Protein AF-A0A1L8MZ19-F1 (afdb_monomer_lite)

Secondary structure (DSSP, 8-state):
-HHHHHHHHHHHHHHHHHHHHHHHHHHHHHTS---------------EEEE-SSEEEEEE-TTSSS-EEEEEEPPTTSS----EEE-S----TTS-EEETTEEESS-EEEEEP-TT---TT-EEEEEEE---EEE--SSS-EE-SEEEEEEEEE-SS-EEEEEEEEEE--SPP---EEEEEEE-SSS-SEEEEEEESEEEETTEEEESS-TT--B---EEEESS-SS--EE-TTS-EEE-S--SEEE-S-S-HHHHHHHHHT--PPPP--S------HHHHHHHTT-S----------------------

Radius of gyration: 35.92 Å; chains: 1; bounding box: 128×93×84 Å

Sequence (310 aa):
MDWLLKIKLITNYSIKKVFVFFYVLNYVLMSLSSQDVPTTTQSFNIDGIWENKSVFIEIVNSNEADINISLTFKPFYQYWYDGIYFTKYIPDQNSIVRIDNGLYLEYWEKGSANEDNESKNTEGFYWRPCGNLKEISLDKPKIQQELTGYYVLNTEDNASIYAIRYWISSVDYSNDQASFTTNNIEKPEEITLLVDKYLNINGTVYTCATGRRSVIRNVKLLSKFPGTPLYSQDNTIMVLNSPYLVLSKINDIQAEITKHNSIIYPPHSGEAKFEEPSVYKKIENNELPLNGGSYFKSGFETLEDSDVEN

Foldseek 3Di:
DPPVVVVVVVVVVVVVVVVVVVVVVVVVVVVVPPPPPPPPPVQPPPAAWWDDPFWIWGWDPSVDPDIWIWIWTDDPPDAATPDIATAPDDFDSQQWDDDDQFIARWKWFWDDKDPPDPPPFKDKIKGHIRGFFPDDDRYDTDGHQKDWIWMWIDGPVDIKIKIFMKGWDPDDDDQDKAWEWDQDPVHRDIDIIIDGQWDQGSNTIIGRDDDPHRYHDPIDIDPDDPADWDAHPVRRMIDGDGGPIGHDPDHDPVVVNVVSNPDDDDPDPPPPPPPPDVVVVCVVVVVDPPDDDDDDDDDDDDDDDDDDDD

pLDDT: mean 74.3, std 19.55, range [30.22, 96.81]

Structure (mmCIF, N/CA/C/O backbone):
data_AF-A0A1L8MZ19-F1
#
_entry.id   AF-A0A1L8MZ19-F1
#
loop_
_atom_site.group_PDB
_atom_site.id
_atom_site.type_symbol
_atom_site.label_atom_id
_atom_site.label_alt_id
_atom_site.label_comp_id
_atom_site.label_asym_id
_atom_site.label_entity_id
_atom_site.label_seq_id
_atom_site.pdbx_PDB_ins_code
_atom_site.Cartn_x
_atom_site.Cartn_y
_atom_site.Cartn_z
_atom_site.occupancy
_atom_site.B_iso_or_equiv
_atom_site.auth_seq_id
_atom_site.auth_comp_id
_atom_site.auth_asym_id
_atom_site.auth_atom_id
_atom_site.pdbx_PDB_model_num
ATOM 1 N N . MET A 1 1 ? 53.018 -34.974 -48.315 1.00 56.28 1 MET A N 1
ATOM 2 C CA . MET A 1 1 ? 51.769 -34.179 -48.352 1.00 56.28 1 MET A CA 1
ATOM 3 C C . MET A 1 1 ? 50.708 -34.682 -47.359 1.00 56.28 1 MET A C 1
ATOM 5 O O . MET A 1 1 ? 49.925 -33.870 -46.893 1.00 56.28 1 MET A O 1
ATOM 9 N N . ASP A 1 2 ? 50.736 -35.955 -46.934 1.00 57.47 2 ASP A N 1
ATOM 10 C CA . ASP A 1 2 ? 49.732 -36.540 -46.015 1.00 57.47 2 ASP A CA 1
ATOM 11 C C . ASP A 1 2 ? 49.858 -36.203 -44.516 1.00 57.47 2 ASP A C 1
ATOM 13 O O . ASP A 1 2 ? 48.880 -36.292 -43.773 1.00 57.47 2 ASP A O 1
ATOM 17 N N . TRP A 1 3 ? 51.036 -35.803 -44.028 1.00 48.09 3 TRP A N 1
ATOM 18 C CA . TRP A 1 3 ? 51.232 -35.571 -42.587 1.00 48.09 3 TRP A CA 1
ATOM 19 C C . TRP A 1 3 ? 50.553 -34.282 -42.084 1.00 48.09 3 TRP A C 1
ATOM 21 O O . TRP A 1 3 ? 49.981 -34.255 -40.995 1.00 48.09 3 TRP A O 1
ATOM 31 N N . LEU A 1 4 ? 50.513 -33.236 -42.917 1.00 51.03 4 LEU A N 1
ATOM 32 C CA . LEU A 1 4 ? 49.885 -31.949 -42.584 1.00 51.03 4 LEU A CA 1
ATOM 33 C C . LEU A 1 4 ? 48.347 -32.021 -42.551 1.00 51.03 4 LEU A C 1
ATOM 35 O O . LEU A 1 4 ? 47.708 -31.300 -41.785 1.00 51.03 4 LEU A O 1
ATOM 39 N N . LEU A 1 5 ? 47.747 -32.922 -43.336 1.00 54.59 5 LEU A N 1
ATOM 40 C CA . LEU A 1 5 ? 46.300 -33.158 -43.356 1.00 54.59 5 LEU A CA 1
ATOM 41 C C . LEU A 1 5 ? 45.826 -33.902 -42.098 1.00 54.59 5 LEU A C 1
ATOM 43 O O . LEU A 1 5 ? 44.797 -33.542 -41.527 1.00 54.59 5 LEU A O 1
ATOM 47 N N . LYS A 1 6 ? 46.618 -34.862 -41.597 1.00 52.00 6 LYS A N 1
ATOM 48 C CA . LYS A 1 6 ? 46.327 -35.559 -40.332 1.00 52.00 6 LYS A CA 1
ATOM 49 C C . LYS A 1 6 ? 46.389 -34.628 -39.117 1.00 52.00 6 LYS A C 1
ATOM 51 O O . LYS A 1 6 ? 45.521 -34.717 -38.253 1.00 52.00 6 LYS A O 1
ATOM 56 N N . ILE A 1 7 ? 47.335 -33.686 -39.077 1.00 54.03 7 ILE A N 1
ATOM 57 C CA . ILE A 1 7 ? 47.439 -32.712 -37.973 1.00 54.03 7 ILE A CA 1
ATOM 58 C C . ILE A 1 7 ? 46.243 -31.748 -37.960 1.00 54.03 7 ILE A C 1
ATOM 60 O O . ILE A 1 7 ? 45.688 -31.500 -36.892 1.00 54.03 7 ILE A O 1
ATOM 64 N N . LYS A 1 8 ? 45.784 -31.264 -39.126 1.00 50.31 8 LYS A N 1
ATOM 65 C CA . LYS A 1 8 ? 44.599 -30.384 -39.233 1.00 50.31 8 LYS A CA 1
ATOM 66 C C . LYS A 1 8 ? 43.280 -31.064 -38.841 1.00 50.31 8 LYS A C 1
ATOM 68 O O . LYS A 1 8 ? 42.378 -30.400 -38.333 1.00 50.31 8 LYS A O 1
ATOM 73 N N . LEU A 1 9 ? 43.147 -32.367 -39.088 1.00 51.03 9 LEU A N 1
ATOM 74 C CA . LEU A 1 9 ? 41.960 -33.140 -38.705 1.00 51.03 9 LEU A CA 1
ATOM 75 C C . LEU A 1 9 ? 41.920 -33.420 -37.196 1.00 51.03 9 LEU A C 1
ATOM 77 O O . LEU A 1 9 ? 40.858 -33.306 -36.586 1.00 51.03 9 LEU A O 1
ATOM 81 N N . ILE A 1 10 ? 43.070 -33.709 -36.579 1.00 53.78 10 ILE A N 1
ATOM 82 C CA . ILE A 1 10 ? 43.168 -33.966 -35.134 1.00 53.78 10 ILE A CA 1
ATOM 83 C C . ILE A 1 10 ? 42.948 -32.678 -34.323 1.00 53.78 10 ILE A C 1
ATOM 85 O O . ILE A 1 10 ? 42.234 -32.706 -33.320 1.00 53.78 10 ILE A O 1
ATOM 89 N N . THR A 1 11 ? 43.470 -31.530 -34.774 1.00 51.84 11 THR A N 1
ATOM 90 C CA . THR A 1 11 ? 43.261 -30.243 -34.085 1.00 51.84 11 THR A CA 1
ATOM 91 C C . THR A 1 11 ? 41.808 -29.775 -34.150 1.00 51.84 11 THR A C 1
ATOM 93 O O . THR A 1 11 ? 41.249 -29.408 -33.119 1.00 51.84 11 THR A O 1
ATOM 96 N N . ASN A 1 12 ? 41.140 -29.880 -35.303 1.00 53.59 12 ASN A N 1
ATOM 97 C CA . ASN A 1 12 ? 39.726 -29.498 -35.424 1.00 53.59 12 ASN A CA 1
ATOM 98 C C . ASN A 1 12 ? 38.771 -30.416 -34.644 1.00 53.59 12 ASN A C 1
ATOM 100 O O . ASN A 1 12 ? 37.766 -29.947 -34.105 1.00 53.59 12 ASN A O 1
ATOM 104 N N . TYR A 1 13 ? 39.069 -31.716 -34.563 1.00 52.38 13 TYR A N 1
ATOM 105 C CA . TYR A 1 13 ? 38.241 -32.657 -33.805 1.00 52.38 13 TYR A CA 1
ATOM 106 C C . TYR A 1 13 ? 38.364 -32.441 -32.289 1.00 52.38 13 TYR A C 1
ATOM 108 O O . TYR A 1 13 ? 37.374 -32.554 -31.565 1.00 52.38 13 TYR A O 1
ATOM 116 N N . SER A 1 14 ? 39.556 -32.060 -31.817 1.00 55.94 14 SER A N 1
ATOM 117 C CA . SER A 1 14 ? 39.798 -31.742 -30.407 1.00 55.94 14 SER A CA 1
ATOM 118 C C . SER A 1 14 ? 39.145 -30.414 -29.996 1.00 55.94 14 SER A C 1
ATOM 120 O O . SER A 1 14 ? 38.484 -30.346 -28.963 1.00 55.94 14 SER A O 1
ATOM 122 N N . ILE A 1 15 ? 39.207 -29.386 -30.854 1.00 58.94 15 ILE A N 1
ATOM 123 C CA . ILE A 1 15 ? 38.594 -28.070 -30.593 1.00 58.94 15 ILE A CA 1
ATOM 124 C C . ILE A 1 15 ? 37.067 -28.169 -30.472 1.00 58.94 15 ILE A C 1
ATOM 126 O O . ILE A 1 15 ? 36.492 -27.587 -29.556 1.00 58.94 15 ILE A O 1
ATOM 130 N N . LYS A 1 16 ? 36.396 -28.959 -31.325 1.00 55.69 16 LYS A N 1
ATOM 131 C CA . LYS A 1 16 ? 34.935 -29.148 -31.230 1.00 55.69 16 LYS A CA 1
ATOM 132 C C . LYS A 1 16 ? 34.509 -29.834 -29.931 1.00 55.69 16 LYS A C 1
ATOM 134 O O . LYS A 1 16 ? 33.493 -29.454 -29.358 1.00 55.69 16 LYS A O 1
ATOM 139 N N . LYS A 1 17 ? 35.280 -30.810 -29.438 1.00 63.19 17 LYS A N 1
ATOM 140 C CA . LYS A 1 17 ? 34.981 -31.483 -28.163 1.00 63.19 17 LYS A CA 1
ATOM 141 C C . LYS A 1 17 ? 35.212 -30.575 -26.959 1.00 63.19 17 LYS A C 1
ATOM 143 O O . LYS A 1 17 ? 34.403 -30.600 -26.040 1.00 63.19 17 LYS A O 1
ATOM 148 N N . VAL A 1 18 ? 36.252 -29.741 -26.994 1.00 67.56 18 VAL A N 1
ATOM 149 C CA . VAL A 1 18 ? 36.491 -28.722 -25.961 1.00 67.56 18 VAL A CA 1
ATOM 150 C C . VAL A 1 18 ? 35.359 -27.690 -25.953 1.00 67.56 18 VAL A C 1
ATOM 152 O O . VAL A 1 18 ? 34.852 -27.361 -24.888 1.00 67.56 18 VAL A O 1
ATOM 155 N N . PHE A 1 19 ? 34.884 -27.252 -27.122 1.00 64.50 19 PHE A N 1
ATOM 156 C CA . PHE A 1 19 ? 33.785 -26.286 -27.218 1.00 64.50 19 PHE A CA 1
ATOM 157 C C . PHE A 1 19 ? 32.456 -26.844 -26.686 1.00 64.50 19 PHE A C 1
ATOM 159 O O . PHE A 1 19 ? 31.766 -26.174 -25.925 1.00 64.50 19 PHE A O 1
ATOM 166 N N . VAL A 1 20 ? 32.120 -28.096 -27.023 1.00 68.56 20 VAL A N 1
ATOM 167 C CA . VAL A 1 20 ? 30.922 -28.771 -26.490 1.00 68.56 20 VAL A CA 1
ATOM 168 C C . VAL A 1 20 ? 31.046 -29.004 -24.983 1.00 68.56 20 VAL A C 1
ATOM 170 O O . VAL A 1 20 ? 30.074 -28.813 -24.260 1.00 68.56 20 VAL A O 1
ATOM 173 N N . PHE A 1 21 ? 32.239 -29.346 -24.487 1.00 68.56 21 PHE A N 1
ATOM 174 C CA . PHE A 1 21 ? 32.481 -29.508 -23.053 1.00 68.56 21 PHE A CA 1
ATOM 175 C C . PHE A 1 21 ? 32.300 -28.190 -22.286 1.00 68.56 21 PHE A C 1
ATOM 177 O O . PHE A 1 21 ? 31.632 -28.183 -21.258 1.00 68.56 21 PHE A O 1
ATOM 184 N N . PHE A 1 22 ? 32.795 -27.063 -22.812 1.00 64.50 22 PHE A N 1
ATOM 185 C CA . PHE A 1 22 ? 32.561 -25.738 -22.219 1.00 64.50 22 PHE A CA 1
ATOM 186 C C . PHE A 1 22 ? 31.085 -25.318 -22.253 1.00 64.50 22 PHE A C 1
ATOM 188 O O . PHE A 1 22 ? 30.616 -24.695 -21.303 1.00 64.50 22 PHE A O 1
ATOM 195 N N . TYR A 1 23 ? 30.345 -25.684 -23.304 1.00 64.19 23 TYR A N 1
ATOM 196 C CA . TYR A 1 23 ? 28.918 -25.368 -23.427 1.00 64.19 23 TYR A CA 1
ATOM 197 C C . TYR A 1 23 ? 28.057 -26.173 -22.440 1.00 64.19 23 TYR A C 1
ATOM 199 O O . TYR A 1 23 ? 27.166 -25.624 -21.798 1.00 64.19 23 TYR A O 1
ATOM 207 N N . VAL A 1 24 ? 28.364 -27.463 -22.256 1.00 67.50 24 VAL A N 1
ATOM 208 C CA . VAL A 1 24 ? 27.689 -28.324 -21.269 1.00 67.50 24 VAL A CA 1
ATOM 209 C C . VAL A 1 24 ? 28.073 -27.925 -19.841 1.00 67.50 24 VAL A C 1
ATOM 211 O O . VAL A 1 24 ? 27.208 -27.886 -18.972 1.00 67.50 24 VAL A O 1
ATOM 214 N N . LEU A 1 25 ? 29.336 -27.555 -19.599 1.00 62.50 25 LEU A N 1
ATOM 215 C CA . LEU A 1 25 ? 29.786 -27.062 -18.295 1.00 62.50 25 LEU A CA 1
ATOM 216 C C . LEU A 1 25 ? 29.100 -25.735 -17.922 1.00 62.50 25 LEU A C 1
ATOM 218 O O . LEU A 1 25 ? 28.711 -25.571 -16.772 1.00 62.50 25 LEU A O 1
ATOM 222 N N . ASN A 1 26 ? 28.873 -24.832 -18.886 1.00 54.75 26 ASN A N 1
ATOM 223 C CA . ASN A 1 26 ? 28.090 -23.608 -18.669 1.00 54.75 26 ASN A CA 1
ATOM 224 C C . ASN A 1 26 ? 26.619 -23.902 -18.337 1.00 54.75 26 ASN A C 1
ATOM 226 O O . ASN A 1 26 ? 26.072 -23.295 -17.423 1.00 54.75 26 ASN A O 1
ATOM 230 N N . TYR A 1 27 ? 25.991 -24.865 -19.018 1.00 57.81 27 TYR A N 1
ATOM 231 C CA . TYR A 1 27 ? 24.596 -25.245 -18.750 1.00 57.81 27 TYR A CA 1
ATOM 232 C C . TYR A 1 27 ? 24.404 -25.888 -17.368 1.00 57.81 27 TYR A C 1
ATOM 234 O O . TYR A 1 27 ? 23.419 -25.618 -16.678 1.00 57.81 27 TYR A O 1
ATOM 242 N N . VAL A 1 28 ? 25.357 -26.718 -16.939 1.00 57.12 28 VAL A N 1
ATOM 243 C CA . VAL A 1 28 ? 25.324 -27.346 -15.610 1.00 57.12 28 VAL A CA 1
ATOM 244 C C . VAL A 1 28 ? 25.642 -26.324 -14.512 1.00 57.12 28 VAL A C 1
ATOM 246 O O . VAL A 1 28 ? 25.004 -26.356 -13.465 1.00 57.12 28 VAL A O 1
ATOM 249 N N . LEU A 1 29 ? 26.551 -25.371 -14.756 1.00 50.44 29 LEU A N 1
ATOM 250 C CA . LEU A 1 29 ? 26.854 -24.299 -13.799 1.00 50.44 29 LEU A CA 1
ATOM 251 C C . LEU A 1 29 ? 25.726 -23.261 -13.683 1.00 50.44 29 LEU A C 1
ATOM 253 O O . LEU A 1 29 ? 25.451 -22.828 -12.569 1.00 50.44 29 LEU A O 1
ATOM 257 N N . MET A 1 30 ? 25.002 -22.940 -14.766 1.00 45.84 30 MET A N 1
ATOM 258 C CA . MET A 1 30 ? 23.801 -22.086 -14.694 1.00 45.84 30 MET A CA 1
ATOM 259 C C . MET A 1 30 ? 22.663 -22.713 -13.878 1.00 45.84 30 MET A C 1
ATOM 261 O O . MET A 1 30 ? 21.839 -21.995 -13.319 1.00 45.84 30 MET A O 1
ATOM 265 N N . SER A 1 31 ? 22.630 -24.043 -13.766 1.00 44.53 31 SER A N 1
ATOM 266 C CA . SER A 1 31 ? 21.630 -24.750 -12.956 1.00 44.53 31 SER A CA 1
ATOM 267 C C . SER A 1 31 ? 21.967 -24.743 -11.456 1.00 44.53 31 SER A C 1
ATOM 269 O O . SER A 1 31 ? 21.097 -25.030 -10.639 1.00 44.53 31 SER A O 1
ATOM 271 N N . LEU A 1 32 ? 23.212 -24.417 -11.077 1.00 42.22 32 LEU A N 1
ATOM 272 C CA . LEU A 1 32 ? 23.661 -24.336 -9.678 1.00 42.22 32 LEU A CA 1
ATOM 273 C C . LEU A 1 32 ? 23.624 -22.914 -9.093 1.00 42.22 32 LEU A C 1
ATOM 275 O O . LEU A 1 32 ? 23.882 -22.745 -7.904 1.00 42.22 32 LEU A O 1
ATOM 279 N N . SER A 1 33 ? 23.274 -21.905 -9.892 1.00 40.75 33 SER A N 1
ATOM 280 C CA . SER A 1 33 ? 23.089 -20.519 -9.446 1.00 40.75 33 SER A CA 1
ATOM 281 C C . SER A 1 33 ? 21.621 -20.092 -9.372 1.00 40.75 33 SER A C 1
ATOM 283 O O . SER A 1 33 ? 21.336 -18.900 -9.373 1.00 40.75 33 SER A O 1
ATOM 285 N N . SER A 1 34 ? 20.684 -21.037 -9.237 1.00 40.56 34 SER A N 1
ATOM 286 C CA . SER A 1 34 ? 19.395 -20.726 -8.607 1.00 40.56 34 SER A CA 1
ATOM 287 C C . SER A 1 34 ? 19.605 -20.718 -7.095 1.00 40.56 34 SER A C 1
ATOM 289 O O . SER A 1 34 ? 19.163 -21.613 -6.380 1.00 40.56 34 SER A O 1
ATOM 291 N N . GLN A 1 35 ? 20.362 -19.734 -6.604 1.00 36.84 35 GLN A N 1
ATOM 292 C CA . GLN A 1 35 ? 20.130 -19.293 -5.241 1.00 36.84 35 GLN A CA 1
ATOM 293 C C . GLN A 1 35 ? 18.749 -18.662 -5.280 1.00 36.84 35 GLN A C 1
ATOM 295 O O . GLN A 1 35 ? 18.573 -17.594 -5.866 1.00 36.84 35 GLN A O 1
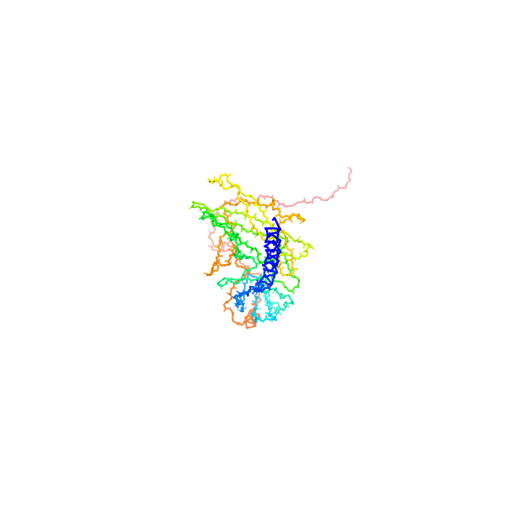ATOM 300 N N . ASP A 1 36 ? 17.772 -19.357 -4.700 1.00 37.78 36 ASP A N 1
ATOM 301 C CA . ASP A 1 36 ? 16.622 -18.687 -4.120 1.00 37.78 36 ASP A CA 1
ATOM 302 C C . ASP A 1 36 ? 17.209 -17.534 -3.314 1.00 37.78 36 ASP A C 1
ATOM 304 O O . ASP A 1 36 ? 17.877 -17.762 -2.302 1.00 37.78 36 ASP A O 1
ATOM 308 N N . VAL A 1 37 ? 17.084 -16.309 -3.832 1.00 34.38 37 VAL A N 1
ATOM 309 C CA . VAL A 1 37 ? 17.388 -15.118 -3.053 1.00 34.38 37 VAL A CA 1
ATOM 310 C C . VAL A 1 37 ? 16.512 -15.289 -1.827 1.00 34.38 37 VAL A C 1
ATOM 312 O O . VAL A 1 37 ? 15.286 -15.303 -1.989 1.00 34.38 37 VAL A O 1
ATOM 315 N N . PRO A 1 38 ? 17.080 -15.504 -0.625 1.00 32.06 38 PRO A N 1
ATOM 316 C CA . PRO A 1 38 ? 16.250 -15.522 0.549 1.00 32.06 38 PRO A CA 1
ATOM 317 C C . PRO A 1 38 ? 15.651 -14.129 0.569 1.00 32.06 38 PRO A C 1
ATOM 319 O O . PRO A 1 38 ? 16.372 -13.138 0.720 1.00 32.06 38 PRO A O 1
ATOM 322 N N . THR A 1 39 ? 14.343 -14.053 0.324 1.00 34.59 39 THR A N 1
ATOM 323 C CA . THR A 1 39 ? 13.541 -12.891 0.654 1.00 34.59 39 THR A CA 1
ATOM 324 C C . THR A 1 39 ? 13.774 -12.755 2.143 1.00 34.59 39 THR A C 1
ATOM 326 O O . THR A 1 39 ? 13.170 -13.449 2.957 1.00 34.59 39 THR A O 1
ATOM 329 N N . THR A 1 40 ? 14.790 -11.978 2.507 1.00 31.70 40 THR A N 1
ATOM 330 C CA . THR A 1 40 ? 15.072 -11.648 3.890 1.00 31.70 40 THR A CA 1
ATOM 331 C C . THR A 1 40 ? 14.043 -10.584 4.191 1.00 31.70 40 THR A C 1
ATOM 333 O O . THR A 1 40 ? 14.345 -9.401 4.286 1.00 31.70 40 THR A O 1
ATOM 336 N N . THR A 1 41 ? 12.785 -11.022 4.221 1.00 37.81 41 THR A N 1
ATOM 337 C CA . THR A 1 41 ? 11.674 -10.305 4.789 1.00 37.81 41 THR A CA 1
ATOM 338 C C . THR A 1 41 ? 12.108 -10.134 6.230 1.00 37.81 41 THR A C 1
ATOM 340 O O . THR A 1 41 ? 12.024 -11.070 7.025 1.00 37.81 41 THR A O 1
ATOM 343 N N . GLN A 1 42 ? 12.701 -8.983 6.558 1.00 40.25 42 GLN A N 1
ATOM 344 C CA . GLN A 1 42 ? 12.732 -8.543 7.941 1.00 40.25 42 GLN A CA 1
ATOM 345 C C . GLN A 1 42 ? 11.290 -8.693 8.406 1.00 40.25 42 GLN A C 1
ATOM 347 O O . GLN A 1 42 ? 10.399 -8.035 7.874 1.00 40.25 42 GLN A O 1
ATOM 352 N N . SER A 1 43 ? 11.042 -9.671 9.275 1.00 45.81 43 SER A N 1
ATOM 353 C CA . SER A 1 43 ? 9.712 -9.956 9.784 1.00 45.81 43 SER A CA 1
ATOM 354 C C . SER A 1 43 ? 9.334 -8.755 10.640 1.00 45.81 43 SER A C 1
ATOM 356 O O . SER A 1 43 ? 9.703 -8.663 11.815 1.00 45.81 43 SER A O 1
ATOM 358 N N . PHE A 1 44 ? 8.726 -7.755 10.009 1.00 61.19 44 PHE A N 1
ATOM 359 C CA . PHE A 1 44 ? 8.263 -6.565 10.687 1.00 61.19 44 PHE A CA 1
ATOM 360 C C . PHE A 1 44 ? 7.096 -7.010 11.549 1.00 61.19 44 PHE A C 1
ATOM 362 O O . PHE A 1 44 ? 5.984 -7.178 11.064 1.00 61.19 44 PHE A O 1
ATOM 369 N N . ASN A 1 45 ? 7.375 -7.240 12.829 1.00 80.06 45 ASN A N 1
ATOM 370 C CA . ASN A 1 45 ? 6.334 -7.516 13.797 1.00 80.06 45 ASN A CA 1
ATOM 371 C C . ASN A 1 45 ? 5.375 -6.304 13.818 1.00 80.06 45 ASN A C 1
ATOM 373 O O . ASN A 1 45 ? 5.750 -5.183 14.200 1.00 80.06 45 ASN A O 1
ATOM 377 N N . ILE A 1 46 ? 4.144 -6.539 13.365 1.00 87.50 46 ILE A N 1
ATOM 378 C CA . ILE A 1 46 ? 3.053 -5.559 13.348 1.00 87.50 46 ILE A CA 1
ATOM 379 C C . ILE A 1 46 ? 2.027 -5.831 14.453 1.00 87.50 46 ILE A C 1
ATOM 381 O O . ILE A 1 46 ? 0.938 -5.261 14.429 1.00 87.50 46 ILE A O 1
ATOM 385 N N . ASP A 1 47 ? 2.373 -6.670 15.428 1.00 89.69 47 ASP A N 1
ATOM 386 C CA . ASP A 1 47 ? 1.532 -6.963 16.578 1.00 89.69 47 ASP A CA 1
ATOM 387 C C . ASP A 1 47 ? 1.278 -5.694 17.394 1.00 89.69 47 ASP A C 1
ATOM 389 O O . ASP A 1 47 ? 2.159 -4.846 17.592 1.00 89.69 47 ASP A O 1
ATOM 393 N N . GLY A 1 48 ? 0.051 -5.580 17.886 1.00 91.38 48 GLY A N 1
ATOM 394 C CA . GLY A 1 48 ? -0.392 -4.475 18.718 1.00 91.38 48 GLY A CA 1
ATOM 395 C C . GLY A 1 48 ? -1.787 -3.988 18.358 1.00 91.38 48 GLY A C 1
ATOM 396 O O . GLY A 1 48 ? -2.438 -4.481 17.436 1.00 91.38 48 GLY A O 1
ATOM 397 N N . ILE A 1 49 ? -2.238 -2.987 19.112 1.00 93.12 49 ILE A N 1
ATOM 398 C CA . ILE A 1 49 ? -3.509 -2.311 18.874 1.00 93.12 49 ILE A CA 1
ATOM 399 C C . ILE A 1 49 ? -3.236 -1.068 18.040 1.00 93.12 49 ILE A C 1
ATOM 401 O O . ILE A 1 49 ? -2.505 -0.165 18.440 1.00 93.12 49 ILE A O 1
ATOM 405 N N . TRP A 1 50 ? -3.859 -1.018 16.879 1.00 94.06 50 TRP A N 1
ATOM 406 C CA . TRP A 1 50 ? -3.760 0.044 15.899 1.00 94.06 50 TRP A CA 1
ATOM 407 C C . TRP A 1 50 ? -5.089 0.775 15.806 1.00 94.06 50 TRP A C 1
ATOM 409 O O . TRP A 1 50 ? -6.150 0.192 16.010 1.00 94.06 50 TRP A O 1
ATOM 419 N N . GLU A 1 51 ? -5.065 2.064 15.498 1.00 93.56 51 GLU A N 1
ATOM 420 C CA . GLU A 1 51 ? -6.288 2.847 15.441 1.00 93.56 51 GLU A CA 1
ATOM 421 C C . GLU A 1 51 ? -6.284 3.911 14.354 1.00 93.56 51 GLU A C 1
ATOM 423 O O . GLU A 1 51 ? -5.259 4.482 13.982 1.00 93.56 51 GLU A O 1
ATOM 428 N N . ASN A 1 52 ? -7.483 4.227 13.881 1.00 92.75 52 ASN A N 1
ATOM 429 C CA . ASN A 1 52 ? -7.759 5.464 13.166 1.00 92.75 52 ASN A CA 1
ATOM 430 C C . ASN A 1 52 ? -9.026 6.113 13.743 1.00 92.75 52 ASN A C 1
ATOM 432 O O . ASN A 1 52 ? -9.456 5.794 14.851 1.00 92.75 52 ASN A O 1
ATOM 436 N N . LYS A 1 53 ? -9.635 7.057 13.021 1.00 88.88 53 LYS A N 1
ATOM 437 C CA . LYS A 1 53 ? -10.838 7.761 13.496 1.00 88.88 53 LYS A CA 1
ATOM 438 C C . LYS A 1 53 ? -12.060 6.852 13.666 1.00 88.88 53 LYS A C 1
ATOM 440 O O . LYS A 1 53 ? -12.945 7.196 14.440 1.00 88.88 53 LYS A O 1
ATOM 445 N N . SER A 1 54 ? -12.098 5.716 12.976 1.00 88.38 54 SER A N 1
ATOM 446 C CA . SER A 1 54 ? -13.299 4.892 12.822 1.00 88.38 54 SER A CA 1
ATOM 447 C C . SER A 1 54 ? -13.170 3.488 13.399 1.00 88.38 54 SER A C 1
ATOM 449 O O . SER A 1 54 ? -14.190 2.850 13.628 1.00 88.38 54 SER A O 1
ATOM 451 N N . VAL A 1 55 ? -11.960 2.970 13.612 1.00 90.31 55 VAL A N 1
ATOM 452 C CA . VAL A 1 55 ? -11.764 1.572 14.020 1.00 90.31 55 VAL A CA 1
ATOM 453 C C . VAL A 1 55 ? -10.525 1.409 14.902 1.00 90.31 55 VAL A C 1
ATOM 455 O O . VAL A 1 55 ? -9.549 2.151 14.758 1.00 90.31 55 VAL A O 1
ATOM 458 N N . PHE A 1 56 ? -10.593 0.446 15.818 1.00 92.06 56 PHE A N 1
ATOM 459 C CA . PHE A 1 56 ? -9.448 -0.195 16.457 1.00 92.06 56 PHE A CA 1
ATOM 460 C C . PHE A 1 56 ? -9.202 -1.543 15.791 1.00 92.06 56 PHE A C 1
ATOM 462 O O . PHE A 1 56 ? -10.149 -2.294 15.563 1.00 92.06 56 PHE A O 1
ATOM 469 N N . ILE A 1 57 ? -7.947 -1.844 15.493 1.00 91.38 57 ILE A N 1
ATOM 470 C CA . ILE A 1 57 ? -7.525 -3.099 14.888 1.00 91.38 57 ILE A CA 1
ATOM 471 C C . ILE A 1 57 ? -6.433 -3.688 15.762 1.00 91.38 57 ILE A C 1
ATOM 473 O O . ILE A 1 57 ? -5.358 -3.113 15.887 1.00 91.38 57 ILE A O 1
ATOM 477 N N . GLU A 1 58 ? -6.716 -4.822 16.379 1.00 92.12 58 GLU A N 1
ATOM 478 C CA . GLU A 1 58 ? -5.730 -5.596 17.115 1.00 92.12 58 GLU A CA 1
ATOM 479 C C . GLU A 1 58 ? -5.161 -6.667 16.187 1.00 92.12 58 GLU A C 1
ATOM 481 O O . GLU A 1 58 ? -5.912 -7.437 15.585 1.00 92.12 58 GLU A O 1
ATOM 486 N N . ILE A 1 59 ? -3.836 -6.676 16.050 1.00 90.38 59 ILE A N 1
ATOM 487 C CA . ILE A 1 59 ? -3.099 -7.667 15.269 1.00 90.38 59 ILE A CA 1
ATOM 488 C C . ILE A 1 59 ? -2.256 -8.486 16.239 1.00 90.38 59 ILE A C 1
ATOM 490 O O . ILE A 1 59 ? -1.532 -7.922 17.063 1.00 90.38 59 ILE A O 1
ATOM 494 N N . VAL A 1 60 ? -2.361 -9.807 16.140 1.00 88.38 60 VAL A N 1
ATOM 495 C CA . VAL A 1 60 ? -1.624 -10.764 16.970 1.00 88.38 60 VAL A CA 1
ATOM 496 C C . VAL A 1 60 ? -1.060 -11.862 16.074 1.00 88.38 60 VAL A C 1
ATOM 498 O O . VAL A 1 60 ? -1.731 -12.307 15.140 1.00 88.38 60 VAL A O 1
ATOM 501 N N . ASN A 1 61 ? 0.153 -12.319 16.387 1.00 84.75 61 ASN A N 1
ATOM 502 C CA . ASN A 1 61 ? 0.868 -13.372 15.666 1.00 84.75 61 ASN A CA 1
ATOM 503 C C . ASN A 1 61 ? 1.173 -13.016 14.201 1.00 84.75 61 ASN A C 1
ATOM 505 O O . ASN A 1 61 ? 1.094 -13.857 13.311 1.00 84.75 61 ASN A O 1
ATOM 509 N N . SER A 1 62 ? 1.570 -11.771 13.937 1.00 79.44 62 SER A N 1
ATOM 510 C CA . SER A 1 62 ? 1.904 -11.287 12.588 1.00 79.44 62 SER A CA 1
ATOM 511 C C . SER A 1 62 ? 3.037 -12.042 11.886 1.00 79.44 62 SER A C 1
ATOM 513 O O . SER A 1 62 ? 3.108 -12.040 10.659 1.00 79.44 62 SER A O 1
ATOM 515 N N . ASN A 1 63 ? 3.910 -12.705 12.646 1.00 76.19 63 ASN A N 1
ATOM 516 C CA . ASN A 1 63 ? 5.003 -13.518 12.108 1.00 76.19 63 ASN A CA 1
ATOM 517 C C . ASN A 1 63 ? 4.596 -14.975 11.823 1.00 76.19 63 ASN A C 1
ATOM 519 O O . ASN A 1 63 ? 5.401 -15.739 11.290 1.00 76.19 63 ASN A O 1
ATOM 523 N N . GLU A 1 64 ? 3.388 -15.384 12.208 1.00 73.56 64 GLU A N 1
ATOM 524 C CA . GLU A 1 64 ? 2.875 -16.734 11.988 1.00 73.56 64 GLU A CA 1
ATOM 525 C C . GLU A 1 64 ? 2.057 -16.795 10.689 1.00 73.56 64 GLU A C 1
ATOM 527 O O . GLU A 1 64 ? 1.687 -15.773 10.112 1.00 73.56 64 GLU A O 1
ATOM 532 N N . ALA A 1 65 ? 1.785 -18.009 10.201 1.00 67.62 65 ALA A N 1
ATOM 533 C CA . ALA A 1 65 ? 0.927 -18.199 9.028 1.00 67.62 65 ALA A CA 1
ATOM 534 C C . ALA A 1 65 ? -0.522 -17.749 9.299 1.00 67.62 65 ALA A C 1
ATOM 536 O O . ALA A 1 65 ? -1.192 -17.235 8.404 1.00 67.62 65 ALA A O 1
ATOM 537 N N . ASP A 1 66 ? -0.973 -17.906 10.545 1.00 69.19 66 ASP A N 1
ATOM 538 C CA . ASP A 1 66 ? -2.324 -17.585 10.991 1.00 69.19 66 ASP A CA 1
ATOM 539 C C . ASP A 1 66 ? -2.321 -16.257 11.763 1.00 69.19 66 ASP A C 1
ATOM 541 O O . ASP A 1 66 ? -2.369 -16.222 12.995 1.00 69.19 66 ASP A O 1
ATOM 545 N N . ILE A 1 67 ? -2.242 -15.143 11.032 1.00 77.75 67 ILE A N 1
ATOM 546 C CA . ILE A 1 67 ? -2.350 -13.806 11.628 1.00 77.75 67 ILE A CA 1
ATOM 547 C C . ILE A 1 67 ? -3.778 -13.608 12.144 1.00 77.75 67 ILE A C 1
ATOM 549 O O . ILE A 1 67 ? -4.748 -13.724 11.392 1.00 77.75 67 ILE A O 1
ATOM 553 N N . ASN A 1 68 ? -3.915 -13.236 13.415 1.00 84.12 68 ASN A N 1
ATOM 554 C CA . ASN A 1 68 ? -5.204 -12.897 14.004 1.00 84.12 68 ASN A CA 1
ATOM 555 C C . ASN A 1 68 ? -5.427 -11.389 13.927 1.00 84.12 68 ASN A C 1
ATOM 557 O O . ASN A 1 68 ? -4.660 -10.612 14.496 1.00 84.12 68 ASN A O 1
ATOM 561 N N . ILE A 1 69 ? -6.488 -10.982 13.228 1.00 87.06 69 ILE A N 1
ATOM 562 C CA . ILE A 1 69 ? -6.873 -9.578 13.078 1.00 87.06 69 ILE A CA 1
ATOM 563 C C . ILE A 1 69 ? -8.290 -9.391 13.631 1.00 87.06 69 ILE A C 1
ATOM 565 O O . ILE A 1 69 ? -9.272 -9.892 13.071 1.00 87.06 69 ILE A O 1
ATOM 569 N N . SER A 1 70 ? -8.385 -8.628 14.717 1.00 88.88 70 SER A N 1
ATOM 570 C CA . SER A 1 70 ? -9.635 -8.278 15.394 1.00 88.88 70 SER A CA 1
ATOM 571 C C . SER A 1 70 ? -9.961 -6.806 15.156 1.00 88.88 70 SER A C 1
ATOM 573 O O . SER A 1 70 ? -9.100 -5.944 15.301 1.00 88.88 70 SER A O 1
ATOM 575 N N . LEU A 1 71 ? -11.203 -6.497 14.800 1.00 89.38 71 LEU A N 1
ATOM 576 C CA . LEU A 1 71 ? -11.682 -5.153 14.500 1.00 89.38 71 LEU A CA 1
ATOM 577 C C . LEU A 1 71 ? -12.764 -4.743 15.501 1.00 89.38 71 LEU A C 1
ATOM 579 O O . LEU A 1 71 ? -13.714 -5.487 15.732 1.00 89.38 71 LEU A O 1
ATOM 583 N N . THR A 1 72 ? -12.673 -3.516 16.002 1.00 89.25 72 THR A N 1
ATOM 584 C CA . THR A 1 72 ? -13.704 -2.880 16.832 1.00 89.25 72 THR A CA 1
ATOM 585 C C . THR A 1 72 ? -14.027 -1.508 16.259 1.00 89.25 72 THR A C 1
ATOM 587 O O . THR A 1 72 ? -13.177 -0.615 16.237 1.00 89.25 72 THR A O 1
ATOM 590 N N . PHE A 1 73 ? -15.258 -1.308 15.792 1.00 87.75 73 PHE A N 1
ATOM 591 C CA . PHE A 1 73 ? -15.673 -0.031 15.207 1.00 87.75 73 PHE A CA 1
ATOM 592 C C . PHE A 1 73 ? -15.931 1.026 16.272 1.00 87.75 73 PHE A C 1
ATOM 594 O O . PHE A 1 73 ? -16.649 0.783 17.239 1.00 87.75 73 PHE A O 1
ATOM 601 N N . LYS A 1 74 ? -15.394 2.227 16.054 1.00 85.50 74 LYS A N 1
ATOM 602 C CA . LYS A 1 74 ? -15.657 3.401 16.883 1.00 85.50 74 LYS A CA 1
ATOM 603 C C . LYS A 1 74 ? -17.038 3.971 16.549 1.00 85.50 74 LYS A C 1
ATOM 605 O O . LYS A 1 74 ? -17.370 4.094 15.368 1.00 85.50 74 LYS A O 1
ATOM 610 N N . PRO A 1 75 ? -17.855 4.339 17.550 1.00 73.56 75 PRO A N 1
ATOM 611 C CA . PRO A 1 75 ? -19.207 4.816 17.306 1.00 73.56 75 PRO A CA 1
ATOM 612 C C . PRO A 1 75 ? -19.187 6.143 16.544 1.00 73.56 75 PRO A C 1
ATOM 614 O O . PRO A 1 75 ? -18.638 7.135 17.020 1.00 73.56 75 PRO A O 1
ATOM 617 N N . PHE A 1 76 ? -19.838 6.178 15.379 1.00 54.88 76 PHE A N 1
ATOM 618 C CA . PHE A 1 76 ? -19.963 7.392 14.563 1.00 54.88 76 PHE A CA 1
ATOM 619 C C . PHE A 1 76 ? -20.908 8.435 15.199 1.00 54.88 76 PHE A C 1
ATOM 621 O O . PHE A 1 76 ? -20.695 9.632 15.038 1.00 54.88 76 PHE A O 1
ATOM 628 N N . TYR A 1 77 ? -21.909 7.988 15.972 1.00 50.78 77 TYR A N 1
ATOM 629 C CA . TYR A 1 77 ? -22.912 8.836 16.642 1.00 50.78 77 TYR A CA 1
ATOM 630 C C . TYR A 1 77 ? -22.940 8.681 18.176 1.00 50.78 77 TYR A C 1
ATOM 632 O O . TYR A 1 77 ? -23.96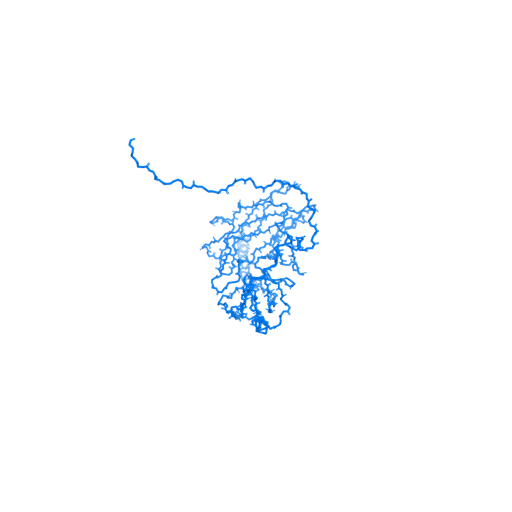4 8.954 18.783 1.00 50.78 77 TYR A O 1
ATOM 640 N N . GLN A 1 78 ? -21.817 8.269 18.789 1.00 58.22 78 GLN A N 1
ATOM 641 C CA . GLN A 1 78 ? -21.596 8.209 20.249 1.00 58.22 78 GLN A CA 1
ATOM 642 C C . GLN A 1 78 ? -22.708 7.535 21.068 1.00 58.22 78 GLN A C 1
ATOM 644 O O . GLN A 1 78 ? -23.511 8.267 21.608 1.00 58.22 78 GLN A O 1
ATOM 649 N N . TYR A 1 79 ? -22.700 6.212 21.290 1.00 60.19 79 TYR A N 1
ATOM 650 C CA . TYR A 1 79 ? -23.362 5.647 22.494 1.00 60.19 79 TYR A CA 1
ATOM 651 C C . TYR A 1 79 ? -22.769 4.304 22.949 1.00 60.19 79 TYR A C 1
ATOM 653 O O . TYR A 1 79 ? -22.801 4.006 24.138 1.00 60.19 79 TYR A O 1
ATOM 661 N N . TRP A 1 80 ? -22.249 3.484 22.029 1.00 63.16 80 TRP A N 1
ATOM 662 C CA . TRP A 1 80 ? -21.808 2.120 22.337 1.00 63.16 80 TRP A CA 1
ATOM 663 C C . TRP A 1 80 ? -20.825 1.597 21.279 1.00 63.16 80 TRP A C 1
ATOM 665 O O . TRP A 1 80 ? -21.007 1.865 20.090 1.00 63.16 80 TRP A O 1
ATOM 675 N N . TYR A 1 81 ? -19.803 0.841 21.688 1.00 76.00 81 TYR A N 1
ATOM 676 C CA . TYR A 1 81 ? -18.972 0.048 20.774 1.00 76.00 81 TYR A CA 1
ATOM 677 C C . TYR A 1 81 ? -19.684 -1.245 20.387 1.00 76.00 81 TYR A C 1
ATOM 679 O O . TYR A 1 81 ? -20.030 -2.039 21.256 1.00 76.00 81 TYR A O 1
ATOM 687 N N . ASP A 1 82 ? -19.837 -1.478 19.088 1.00 69.81 82 ASP A N 1
ATOM 688 C CA . ASP A 1 82 ? -20.638 -2.572 18.526 1.00 69.81 82 ASP A CA 1
ATOM 689 C C . ASP A 1 82 ? -20.154 -3.980 18.946 1.00 69.81 82 ASP A C 1
ATOM 691 O O . ASP A 1 82 ? -20.954 -4.861 19.248 1.00 69.81 82 ASP A O 1
ATOM 695 N N . GLY A 1 83 ? -18.837 -4.170 19.075 1.00 77.62 83 GLY A N 1
ATOM 696 C CA . GLY A 1 83 ? -18.224 -5.422 19.523 1.00 77.62 83 GLY A CA 1
ATOM 697 C C . GLY A 1 83 ? -16.879 -5.687 18.849 1.00 77.62 83 GLY A C 1
ATOM 698 O O . GLY A 1 83 ? -16.404 -4.862 18.067 1.00 77.62 83 GLY A O 1
ATOM 699 N N . ILE A 1 84 ? -16.276 -6.837 19.170 1.00 84.06 84 ILE A N 1
ATOM 700 C CA . ILE A 1 84 ? -15.046 -7.330 18.535 1.00 84.06 84 ILE A CA 1
ATOM 701 C C . ILE A 1 84 ? -15.426 -8.279 17.397 1.00 84.06 84 ILE A C 1
ATOM 703 O O . ILE A 1 84 ? -16.148 -9.256 17.601 1.00 84.06 84 ILE A O 1
ATOM 707 N N . TYR A 1 85 ? -14.901 -8.003 16.210 1.00 85.38 85 TYR A N 1
ATOM 708 C CA . TYR A 1 85 ? -15.134 -8.766 14.994 1.00 85.38 85 TYR A CA 1
ATOM 709 C C . TYR A 1 85 ? -13.833 -9.359 14.467 1.00 85.38 85 TYR A C 1
ATOM 711 O O . TYR A 1 85 ? -12.828 -8.666 14.382 1.00 85.38 85 TYR A O 1
ATOM 719 N N . PHE A 1 86 ? -13.856 -10.615 14.038 1.00 81.44 86 PHE A N 1
ATOM 720 C CA . PHE A 1 86 ? -12.692 -11.256 13.428 1.00 81.44 86 PHE A CA 1
ATOM 721 C C . PHE A 1 86 ? -12.822 -11.207 11.912 1.00 81.44 86 PHE A C 1
ATOM 723 O O . PHE A 1 86 ? -13.833 -11.658 11.364 1.00 81.44 86 PHE A O 1
ATOM 730 N N . THR A 1 87 ? -11.812 -10.671 11.228 1.00 73.12 87 THR A N 1
ATOM 731 C CA . THR A 1 87 ? -11.770 -10.790 9.769 1.00 73.12 87 THR A CA 1
ATOM 732 C C . THR A 1 87 ? -11.255 -12.169 9.381 1.00 73.12 87 THR A C 1
ATOM 734 O O . THR A 1 87 ? -10.328 -12.704 9.983 1.00 73.12 87 THR A O 1
ATOM 737 N N . LYS A 1 88 ? -11.880 -12.765 8.364 1.00 65.00 88 LYS A N 1
ATOM 738 C CA . LYS A 1 88 ? -11.391 -14.007 7.744 1.00 65.00 88 LYS A CA 1
ATOM 739 C C . LYS A 1 88 ? -10.337 -13.739 6.676 1.00 65.00 88 LYS A C 1
ATOM 741 O O . LYS A 1 88 ? -9.785 -14.682 6.117 1.00 65.00 88 LYS A O 1
ATOM 746 N N . TYR A 1 89 ? -10.118 -12.470 6.342 1.00 65.88 89 TYR A N 1
ATOM 747 C CA . TYR A 1 89 ? -9.155 -12.072 5.339 1.00 65.88 89 TYR A CA 1
ATOM 748 C C . TYR A 1 89 ? -7.822 -11.746 6.004 1.00 65.88 89 TYR A C 1
ATOM 750 O O . TYR A 1 89 ? -7.674 -10.705 6.644 1.00 65.88 89 TYR A O 1
ATOM 758 N N . ILE A 1 90 ? -6.857 -12.640 5.815 1.00 64.12 90 ILE A N 1
ATOM 759 C CA . ILE A 1 90 ? -5.465 -12.407 6.177 1.00 64.12 90 ILE A CA 1
ATOM 760 C C . ILE A 1 90 ? -4.780 -11.855 4.922 1.00 64.12 90 ILE A C 1
ATOM 762 O O . ILE A 1 90 ? -4.737 -12.558 3.911 1.00 64.12 90 ILE A O 1
ATOM 766 N N . PRO A 1 91 ? -4.321 -10.594 4.924 1.00 63.22 91 PRO A N 1
ATOM 767 C CA . PRO A 1 91 ? -3.534 -10.073 3.816 1.00 63.22 91 PRO A CA 1
ATOM 768 C C . PRO A 1 91 ? -2.220 -10.856 3.715 1.00 63.22 91 PRO A C 1
ATOM 770 O O . PRO A 1 91 ? -1.629 -11.175 4.748 1.00 63.22 91 PRO A O 1
ATOM 773 N N . ASP A 1 92 ? -1.735 -11.136 2.501 1.00 65.75 92 ASP A N 1
ATOM 774 C CA . ASP A 1 92 ? -0.400 -11.720 2.342 1.00 65.75 92 ASP A CA 1
ATOM 775 C C . ASP A 1 92 ? 0.619 -10.799 3.031 1.00 65.75 92 ASP A C 1
ATOM 777 O O . ASP A 1 92 ? 0.468 -9.569 2.990 1.00 65.75 92 ASP A O 1
ATOM 781 N N . GLN A 1 93 ? 1.666 -11.387 3.627 1.00 58.31 93 GLN A N 1
ATOM 782 C CA . GLN A 1 93 ? 2.678 -10.701 4.454 1.00 58.31 93 GLN A CA 1
ATOM 783 C C . GLN A 1 93 ? 3.263 -9.425 3.809 1.00 58.31 93 GLN A C 1
ATOM 785 O O . GLN A 1 93 ? 3.722 -8.533 4.515 1.00 58.31 93 GLN A O 1
ATOM 790 N N . ASN A 1 94 ? 3.183 -9.295 2.482 1.00 65.00 94 ASN A N 1
ATOM 791 C CA . ASN A 1 94 ? 3.729 -8.186 1.699 1.00 65.00 94 ASN A CA 1
ATOM 792 C C . ASN A 1 94 ? 2.708 -7.087 1.343 1.00 65.00 94 ASN A C 1
ATOM 794 O O . ASN A 1 94 ? 2.907 -6.361 0.374 1.00 65.00 94 ASN A O 1
ATOM 798 N N . SER A 1 95 ? 1.582 -6.982 2.052 1.00 76.06 95 SER A N 1
ATOM 799 C CA . SER A 1 95 ? 0.512 -6.028 1.689 1.00 76.06 95 SER A CA 1
ATOM 800 C C . SER A 1 95 ? 0.335 -4.872 2.654 1.00 76.06 95 SER A C 1
ATOM 802 O O . SER A 1 95 ? -0.389 -3.920 2.359 1.00 76.06 95 SER A O 1
ATOM 804 N N . ILE A 1 96 ? 0.967 -4.968 3.817 1.00 86.56 96 ILE A N 1
ATOM 805 C CA . ILE A 1 96 ? 0.927 -3.965 4.869 1.00 86.56 96 ILE A CA 1
ATOM 806 C C . ILE A 1 96 ? 2.359 -3.764 5.330 1.00 86.56 96 ILE A C 1
ATOM 808 O O . ILE A 1 96 ? 3.082 -4.732 5.544 1.00 86.56 96 ILE A O 1
ATOM 812 N N . VAL A 1 97 ? 2.756 -2.510 5.515 1.00 88.38 97 VAL A N 1
ATOM 813 C CA . VAL A 1 97 ? 4.060 -2.191 6.085 1.00 88.38 97 VAL A CA 1
ATOM 814 C C . VAL A 1 97 ? 3.922 -1.301 7.304 1.00 88.38 97 VAL A C 1
ATOM 816 O O . VAL A 1 97 ? 3.052 -0.429 7.372 1.00 88.38 97 VAL A O 1
ATOM 819 N N . ARG A 1 98 ? 4.818 -1.510 8.264 1.00 89.88 98 ARG A N 1
ATOM 820 C CA . ARG A 1 98 ? 4.990 -0.640 9.419 1.00 89.88 98 ARG A CA 1
ATOM 821 C C . ARG A 1 98 ? 6.204 0.254 9.221 1.00 89.88 98 ARG A C 1
ATOM 823 O O . ARG A 1 98 ? 7.303 -0.241 8.999 1.00 89.88 98 ARG A O 1
ATOM 830 N N . ILE A 1 99 ? 6.010 1.558 9.390 1.00 90.38 99 ILE A N 1
ATOM 831 C CA . ILE A 1 99 ? 7.100 2.525 9.562 1.00 90.38 99 ILE A CA 1
ATOM 832 C C . ILE A 1 99 ? 6.812 3.306 10.840 1.00 90.38 99 ILE A C 1
ATOM 834 O O . ILE A 1 99 ? 5.753 3.923 10.978 1.00 90.38 99 ILE A O 1
ATOM 838 N N . ASP A 1 100 ? 7.745 3.246 11.789 1.00 88.06 100 ASP A N 1
ATOM 839 C CA . ASP A 1 100 ? 7.612 3.805 13.135 1.00 88.06 100 ASP A CA 1
ATOM 840 C C . ASP A 1 100 ? 6.318 3.337 13.842 1.00 88.06 100 ASP A C 1
ATOM 842 O O . ASP A 1 100 ? 6.115 2.142 14.101 1.00 88.06 100 ASP A O 1
ATOM 846 N N . ASN A 1 101 ? 5.431 4.290 14.140 1.00 91.69 101 ASN A N 1
ATOM 847 C CA . ASN A 1 101 ? 4.125 4.087 14.765 1.00 91.69 101 ASN A CA 1
ATOM 848 C C . ASN A 1 101 ? 2.976 4.129 13.746 1.00 91.69 101 ASN A C 1
ATOM 850 O O . ASN A 1 101 ? 1.827 4.296 14.145 1.00 91.69 101 ASN A O 1
ATOM 854 N N . GLY A 1 102 ? 3.262 4.029 12.447 1.00 92.62 102 GLY A N 1
ATOM 855 C CA . GLY A 1 102 ? 2.264 4.021 11.382 1.00 92.62 102 GLY A CA 1
ATOM 856 C C . GLY A 1 102 ? 2.216 2.685 10.644 1.00 92.62 102 GLY A C 1
ATOM 857 O O . GLY A 1 102 ? 3.259 2.137 10.290 1.00 92.62 102 GLY A O 1
ATOM 858 N N . LEU A 1 103 ? 1.008 2.196 10.367 1.00 92.38 103 LEU A N 1
ATOM 859 C CA . LEU A 1 103 ? 0.759 1.147 9.378 1.00 92.38 103 LEU A CA 1
ATOM 860 C C . LEU A 1 103 ? 0.268 1.758 8.072 1.00 92.38 103 LEU A C 1
ATOM 862 O O . LEU A 1 103 ? -0.620 2.616 8.068 1.00 92.38 103 LEU A O 1
ATOM 866 N N . TYR A 1 104 ? 0.805 1.267 6.962 1.00 92.69 104 TYR A N 1
ATOM 867 C CA . TYR A 1 104 ? 0.535 1.755 5.617 1.00 92.69 104 TYR A CA 1
ATOM 868 C C . TYR A 1 104 ? 0.064 0.602 4.730 1.00 92.69 104 TYR A C 1
ATOM 870 O O . TYR A 1 104 ? 0.653 -0.477 4.732 1.00 92.69 104 TYR A O 1
ATOM 878 N N . LEU A 1 105 ? -1.004 0.849 3.967 1.00 91.56 105 LEU A N 1
ATOM 879 C CA . LEU A 1 105 ? -1.543 -0.084 2.965 1.00 91.56 105 LEU A CA 1
ATOM 880 C C . LEU A 1 105 ? -1.011 0.192 1.554 1.00 91.56 105 LEU A C 1
ATOM 882 O O . LEU A 1 105 ? -1.180 -0.629 0.659 1.00 91.56 105 LEU A O 1
ATOM 886 N N . GLU A 1 106 ? -0.405 1.361 1.349 1.00 92.75 106 GLU A N 1
ATOM 887 C CA . GLU A 1 106 ? 0.204 1.780 0.092 1.00 92.75 106 GLU A CA 1
ATOM 888 C C . GLU A 1 106 ? 1.655 2.157 0.374 1.00 92.75 106 GLU A C 1
ATOM 890 O O . GLU A 1 106 ? 1.938 3.105 1.113 1.00 92.75 106 GLU A O 1
ATOM 895 N N . TYR A 1 107 ? 2.565 1.369 -0.184 1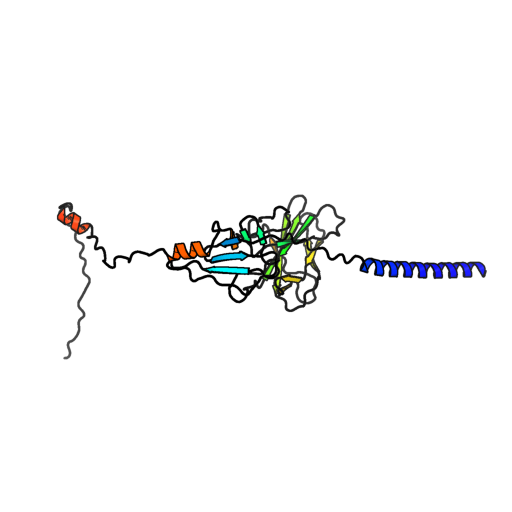.00 93.69 107 TYR A N 1
ATOM 896 C CA . TYR A 1 107 ? 3.995 1.531 -0.007 1.00 93.69 107 TYR A CA 1
ATOM 897 C C . TYR A 1 107 ? 4.747 0.977 -1.210 1.00 93.69 107 TYR A C 1
ATOM 899 O O . TYR A 1 107 ? 4.204 0.206 -2.014 1.00 93.69 107 TYR A O 1
ATOM 907 N N . TRP A 1 108 ? 6.008 1.376 -1.304 1.00 94.19 108 TRP A N 1
ATOM 908 C CA . TRP A 1 108 ? 6.910 0.978 -2.363 1.00 94.19 108 TRP A CA 1
ATOM 909 C C . TRP A 1 108 ? 8.174 0.364 -1.797 1.00 94.19 108 TRP A C 1
ATOM 911 O O . TRP A 1 108 ? 8.687 0.822 -0.781 1.00 94.19 108 TRP A O 1
ATOM 921 N N . GLU A 1 109 ? 8.694 -0.628 -2.499 1.00 91.81 109 GLU A N 1
ATOM 922 C CA . GLU A 1 109 ? 9.979 -1.248 -2.221 1.00 91.81 109 GLU A CA 1
ATOM 923 C C . GLU A 1 109 ? 10.992 -0.829 -3.285 1.00 91.81 109 GLU A C 1
ATOM 925 O O . GLU A 1 109 ? 10.662 -0.679 -4.467 1.00 91.81 109 GLU A O 1
ATOM 930 N N . LYS A 1 110 ? 12.231 -0.609 -2.861 1.00 89.19 110 LYS A N 1
ATOM 931 C CA . LYS A 1 110 ? 13.331 -0.240 -3.737 1.00 89.19 110 LYS A CA 1
ATOM 932 C C . LYS A 1 110 ? 13.788 -1.470 -4.517 1.00 89.19 110 LYS A C 1
ATOM 934 O O . LYS A 1 110 ? 14.448 -2.348 -3.976 1.00 89.19 110 LYS A O 1
ATOM 939 N N . GLY A 1 111 ? 13.448 -1.520 -5.797 1.00 79.00 111 GLY A N 1
ATOM 940 C CA . GLY A 1 111 ? 13.998 -2.480 -6.744 1.00 79.00 111 GLY A CA 1
ATOM 941 C C . GLY A 1 111 ? 15.357 -2.031 -7.282 1.00 79.00 111 GLY A C 1
ATOM 942 O O . GLY A 1 111 ? 15.607 -0.830 -7.451 1.00 79.00 111 GLY A O 1
ATOM 943 N N . SER A 1 112 ? 16.218 -3.003 -7.594 1.00 57.41 112 SER A N 1
ATOM 944 C CA . SER A 1 112 ? 17.436 -2.771 -8.373 1.00 57.41 112 SER A CA 1
ATOM 945 C C . SER A 1 112 ? 17.043 -2.271 -9.760 1.00 57.41 112 SER A C 1
ATOM 947 O O . SER A 1 112 ? 16.345 -2.962 -10.502 1.00 57.41 112 SER A O 1
ATOM 949 N N . ALA A 1 113 ? 17.471 -1.066 -10.120 1.00 53.03 113 ALA A N 1
ATOM 950 C CA . ALA A 1 113 ? 17.366 -0.609 -11.494 1.00 53.03 113 ALA A CA 1
ATOM 951 C C . ALA A 1 113 ? 18.702 -0.853 -12.197 1.00 53.03 113 ALA A C 1
ATOM 953 O O . ALA A 1 113 ? 19.725 -0.410 -11.689 1.00 53.03 113 ALA A O 1
ATOM 954 N N . ASN A 1 114 ? 18.668 -1.555 -13.337 1.00 48.84 114 ASN A N 1
ATOM 955 C CA . ASN A 1 114 ? 19.790 -1.779 -14.258 1.00 48.84 114 ASN A CA 1
ATOM 956 C C . ASN A 1 114 ? 21.170 -1.912 -13.577 1.00 48.84 114 ASN A C 1
ATOM 958 O O . ASN A 1 114 ? 21.952 -0.965 -13.569 1.00 48.84 114 ASN A O 1
ATOM 962 N N . GLU A 1 115 ? 21.512 -3.108 -13.092 1.00 44.34 115 GLU A N 1
ATOM 963 C CA . GLU A 1 115 ? 22.890 -3.422 -12.666 1.00 44.34 115 GLU A CA 1
ATOM 964 C C . GLU A 1 115 ? 23.889 -3.480 -13.848 1.00 44.34 115 GLU A C 1
ATOM 966 O O . GLU A 1 115 ? 25.097 -3.530 -13.633 1.00 44.34 115 GLU A O 1
ATOM 971 N N . ASP A 1 116 ? 23.409 -3.398 -15.096 1.00 43.38 116 ASP A N 1
ATOM 972 C CA . ASP A 1 116 ? 24.200 -3.667 -16.308 1.00 43.38 116 ASP A CA 1
ATOM 973 C C . ASP A 1 116 ? 24.837 -2.442 -16.995 1.00 43.38 116 ASP A C 1
ATOM 975 O O . ASP A 1 116 ? 25.353 -2.562 -18.106 1.00 43.38 116 ASP A O 1
ATOM 979 N N . ASN A 1 117 ? 24.857 -1.257 -16.379 1.00 43.41 117 ASN A N 1
ATOM 980 C CA . ASN A 1 117 ? 25.458 -0.086 -17.024 1.00 43.41 117 ASN A CA 1
ATOM 981 C C . ASN A 1 117 ? 26.843 0.253 -16.455 1.00 43.41 117 ASN A C 1
ATOM 983 O O . ASN A 1 117 ? 26.981 0.946 -15.451 1.00 43.41 117 ASN A O 1
ATOM 987 N N . GLU A 1 118 ? 27.887 -0.124 -17.201 1.00 44.50 118 GLU A N 1
ATOM 988 C CA . GLU A 1 118 ? 29.276 0.360 -17.066 1.00 44.50 118 GLU A CA 1
ATOM 989 C C . GLU A 1 118 ? 29.421 1.901 -17.215 1.00 44.50 118 GLU A C 1
ATOM 991 O O . GLU A 1 118 ? 30.528 2.443 -17.128 1.00 44.50 118 GLU A O 1
ATOM 996 N N . SER A 1 119 ? 28.327 2.650 -17.409 1.00 44.28 119 SER A N 1
ATOM 997 C CA . SER A 1 119 ? 28.315 4.113 -17.466 1.00 44.28 119 SER A CA 1
ATOM 998 C C . SER A 1 119 ? 28.142 4.729 -16.070 1.00 44.28 119 SER A C 1
ATOM 1000 O O . SER A 1 119 ? 27.031 4.912 -15.578 1.00 44.28 119 SER A O 1
ATOM 1002 N N . LYS A 1 120 ? 29.262 5.109 -15.454 1.00 46.78 120 LYS A N 1
ATOM 1003 C CA . LYS A 1 120 ? 29.409 5.657 -14.088 1.00 46.78 120 LYS A CA 1
ATOM 1004 C C . LYS A 1 120 ? 28.641 6.954 -13.736 1.00 46.78 120 LYS A C 1
ATOM 1006 O O . LYS A 1 120 ? 28.895 7.506 -12.672 1.00 46.78 120 LYS A O 1
ATOM 1011 N N . ASN A 1 121 ? 27.731 7.460 -14.572 1.00 49.16 121 ASN A N 1
ATOM 1012 C CA . ASN A 1 121 ? 27.140 8.798 -14.394 1.00 49.16 121 ASN A CA 1
ATOM 1013 C C . ASN A 1 121 ? 25.601 8.808 -14.349 1.00 49.16 121 ASN A C 1
ATOM 1015 O O . ASN A 1 121 ? 24.994 9.860 -14.541 1.00 49.16 121 ASN A O 1
ATOM 1019 N N . THR A 1 122 ? 24.928 7.668 -14.174 1.00 55.81 122 THR A N 1
ATOM 1020 C CA . THR A 1 122 ? 23.458 7.661 -14.060 1.00 55.81 122 THR A CA 1
ATOM 1021 C C . THR A 1 122 ? 23.004 6.572 -13.101 1.00 55.81 122 THR A C 1
ATOM 1023 O O . THR A 1 122 ? 22.900 5.405 -13.467 1.00 55.81 122 THR A O 1
ATOM 1026 N N . GLU A 1 123 ? 22.751 6.963 -11.855 1.00 71.75 123 GLU A N 1
ATOM 1027 C CA . GLU A 1 123 ? 22.188 6.078 -10.838 1.00 71.75 123 GLU A CA 1
ATOM 1028 C C . GLU A 1 123 ? 20.665 6.218 -10.864 1.00 71.75 123 GLU A C 1
ATOM 1030 O O . GLU A 1 123 ? 20.110 7.293 -10.633 1.00 71.75 123 GLU A O 1
ATOM 1035 N N . GLY A 1 124 ? 19.975 5.130 -11.194 1.00 80.44 124 GLY A N 1
ATOM 1036 C CA . GLY A 1 124 ? 18.521 5.059 -11.135 1.00 80.44 124 GLY A CA 1
ATOM 1037 C C . GLY A 1 124 ? 18.063 4.059 -10.084 1.00 80.44 124 GLY A C 1
ATOM 1038 O O . GLY A 1 124 ? 18.795 3.139 -9.733 1.00 80.44 124 GLY A O 1
ATOM 1039 N N . PHE A 1 125 ? 16.840 4.215 -9.591 1.00 87.50 125 PHE A N 1
ATOM 1040 C CA . PHE A 1 125 ? 16.169 3.186 -8.799 1.00 87.50 125 PHE A CA 1
ATOM 1041 C C . PHE A 1 125 ? 14.676 3.169 -9.091 1.00 87.50 125 PHE A C 1
ATOM 1043 O O . PHE A 1 125 ? 14.060 4.196 -9.390 1.00 87.50 125 PHE A O 1
ATOM 1050 N N . TYR A 1 126 ? 14.093 1.979 -8.986 1.00 91.50 126 TYR A N 1
ATOM 1051 C CA . TYR A 1 126 ? 12.675 1.761 -9.206 1.00 91.50 126 TYR A CA 1
ATOM 1052 C C . TYR A 1 126 ? 11.970 1.508 -7.874 1.00 91.50 126 TYR A C 1
ATOM 1054 O O . TYR A 1 126 ? 12.238 0.529 -7.193 1.00 91.50 126 TYR A O 1
ATOM 1062 N N . TRP A 1 127 ? 11.043 2.383 -7.510 1.00 94.31 127 TRP A N 1
ATOM 1063 C CA . TRP A 1 127 ? 10.090 2.172 -6.430 1.00 94.31 127 TRP A CA 1
ATOM 1064 C C . TRP A 1 127 ? 8.928 1.328 -6.944 1.00 94.31 127 TRP A C 1
ATOM 1066 O O . TRP A 1 127 ? 8.000 1.833 -7.591 1.00 94.31 127 TRP A O 1
ATOM 1076 N N . ARG A 1 128 ? 8.994 0.031 -6.648 1.00 93.44 128 ARG A N 1
ATOM 1077 C CA . ARG A 1 128 ? 7.983 -0.965 -6.991 1.00 93.44 128 ARG A CA 1
ATOM 1078 C C . ARG A 1 128 ? 6.817 -0.879 -6.007 1.00 93.44 128 ARG A C 1
ATOM 1080 O O . ARG A 1 128 ? 7.064 -0.983 -4.811 1.00 93.44 128 ARG A O 1
ATOM 1087 N N . PRO A 1 129 ? 5.563 -0.703 -6.454 1.00 93.62 129 PRO A N 1
ATOM 1088 C CA . PRO A 1 129 ? 4.429 -0.698 -5.538 1.00 93.62 129 PRO A CA 1
ATOM 1089 C C . PRO A 1 129 ? 4.192 -2.114 -5.004 1.00 93.62 129 PRO A C 1
ATOM 1091 O O . PRO A 1 129 ? 4.158 -3.062 -5.788 1.00 93.62 129 PRO A O 1
ATOM 1094 N N . CYS A 1 130 ? 4.013 -2.242 -3.689 1.00 90.38 130 CYS A N 1
ATOM 1095 C CA . CYS A 1 130 ? 3.820 -3.534 -3.017 1.00 90.38 130 CYS A CA 1
ATOM 1096 C C . CYS A 1 130 ? 2.458 -3.651 -2.317 1.00 90.38 130 CYS A C 1
ATOM 1098 O O . CYS A 1 130 ? 1.947 -4.751 -2.159 1.00 90.38 130 CYS A O 1
ATOM 1100 N N . GLY A 1 131 ? 1.821 -2.536 -1.955 1.00 89.50 131 GLY A N 1
ATOM 1101 C CA . GLY A 1 131 ? 0.492 -2.538 -1.339 1.00 89.50 131 GLY A CA 1
ATOM 1102 C C . GLY A 1 131 ? -0.641 -2.363 -2.355 1.00 89.50 131 GLY A C 1
ATOM 1103 O O . GLY A 1 131 ? -0.594 -1.448 -3.176 1.00 89.50 131 GLY A O 1
ATOM 1104 N N . ASN A 1 132 ? -1.679 -3.209 -2.296 1.00 91.25 132 ASN A N 1
ATOM 1105 C CA . ASN A 1 132 ? -2.866 -3.090 -3.158 1.00 91.25 132 ASN A CA 1
ATOM 1106 C C . ASN A 1 132 ? -4.201 -2.979 -2.408 1.00 91.25 132 ASN A C 1
ATOM 1108 O O . ASN A 1 132 ? -5.252 -2.929 -3.049 1.00 91.25 132 ASN A O 1
ATOM 1112 N N . LEU A 1 133 ? -4.196 -2.934 -1.077 1.00 90.00 133 LEU A N 1
ATOM 1113 C CA . LEU A 1 133 ? -5.416 -2.811 -0.282 1.00 90.00 133 LEU A CA 1
ATOM 1114 C C . LEU A 1 133 ? -5.881 -1.351 -0.217 1.00 90.00 133 LEU A C 1
ATOM 1116 O O . LEU A 1 133 ? -5.082 -0.418 -0.162 1.00 90.0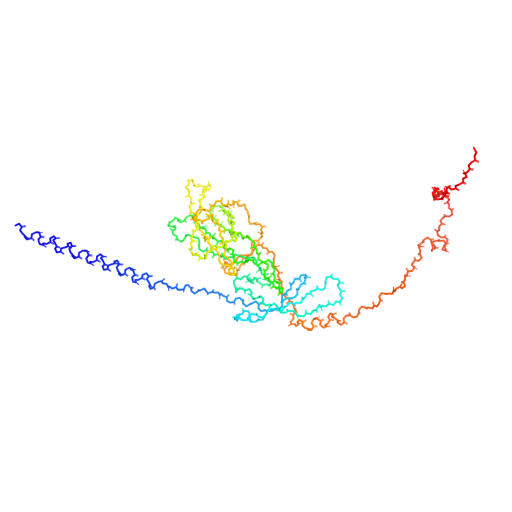0 133 LEU A O 1
ATOM 1120 N N . LYS A 1 134 ? -7.199 -1.144 -0.216 1.00 89.75 134 LYS A N 1
ATOM 1121 C CA . LYS A 1 134 ? -7.823 0.160 0.066 1.00 89.75 134 LYS A CA 1
ATOM 1122 C C . LYS A 1 134 ? -8.161 0.322 1.542 1.00 89.75 134 LYS A C 1
ATOM 1124 O O . LYS A 1 134 ? -8.066 1.419 2.078 1.00 89.75 134 LYS A O 1
ATOM 1129 N N . GLU A 1 135 ? -8.599 -0.760 2.174 1.00 87.56 135 GLU A N 1
ATOM 1130 C CA . GLU A 1 135 ? -8.997 -0.800 3.577 1.00 87.56 135 GLU A CA 1
ATOM 1131 C C . GLU A 1 135 ? -8.851 -2.219 4.130 1.00 87.56 135 GLU A C 1
ATOM 1133 O O . GLU A 1 135 ? -8.873 -3.193 3.372 1.00 87.56 135 GLU A O 1
ATOM 1138 N N . ILE A 1 136 ? -8.749 -2.323 5.455 1.00 85.00 136 ILE A N 1
ATOM 1139 C CA . ILE A 1 136 ? -8.887 -3.589 6.176 1.00 85.00 136 ILE A CA 1
ATOM 1140 C C . ILE A 1 136 ? -10.374 -3.759 6.500 1.00 85.00 136 ILE A C 1
ATOM 1142 O O . ILE A 1 136 ? -10.942 -2.982 7.267 1.00 85.00 136 ILE A O 1
ATOM 1146 N N . SER A 1 137 ? -11.015 -4.743 5.873 1.00 81.06 137 SER A N 1
ATOM 1147 C CA . SER A 1 137 ? -12.459 -4.987 5.964 1.00 81.06 137 SER A CA 1
ATOM 1148 C C . SER A 1 137 ? -12.773 -6.332 6.621 1.00 81.06 137 SER A C 1
ATOM 1150 O O . SER A 1 137 ? -11.962 -7.256 6.573 1.00 81.06 137 SER A O 1
ATOM 1152 N N . LEU A 1 138 ? -13.988 -6.465 7.162 1.00 80.19 138 LEU A N 1
ATOM 1153 C CA . LEU A 1 138 ? -14.495 -7.730 7.713 1.00 80.19 138 LEU A CA 1
ATOM 1154 C C . LEU A 1 138 ? -14.738 -8.808 6.654 1.00 80.19 138 LEU A C 1
ATOM 1156 O O . LEU A 1 138 ? -14.496 -9.985 6.907 1.00 80.19 138 LEU A O 1
ATOM 1160 N N . ASP A 1 139 ? -15.222 -8.389 5.485 1.00 80.31 139 ASP A N 1
ATOM 1161 C CA . ASP A 1 139 ? -15.670 -9.305 4.441 1.00 80.31 139 ASP A CA 1
ATOM 1162 C C . ASP A 1 139 ? -14.567 -9.551 3.403 1.00 80.31 139 ASP A C 1
ATOM 1164 O O . ASP A 1 139 ? -13.586 -10.247 3.648 1.00 80.31 139 ASP A O 1
ATOM 1168 N N . LYS A 1 140 ? -14.741 -8.990 2.202 1.00 78.56 140 LYS A N 1
ATOM 1169 C CA . LYS A 1 140 ? -13.834 -9.168 1.073 1.00 78.56 140 LYS A CA 1
ATOM 1170 C C . LYS A 1 140 ? -12.858 -8.005 0.997 1.00 78.56 140 LYS A C 1
ATOM 1172 O O . LYS A 1 140 ? -13.312 -6.860 1.068 1.00 78.56 140 LYS A O 1
ATOM 1177 N N . PRO A 1 141 ? -11.569 -8.275 0.736 1.00 79.94 141 PRO A N 1
ATOM 1178 C CA . PRO A 1 141 ? -10.585 -7.223 0.567 1.00 79.94 141 PRO A CA 1
ATOM 1179 C C . PRO A 1 141 ? -11.000 -6.296 -0.567 1.00 79.94 141 PRO A C 1
ATOM 1181 O O . PRO A 1 141 ? -11.249 -6.718 -1.701 1.00 79.94 141 PRO A O 1
ATOM 1184 N N . LYS A 1 142 ? -11.054 -5.001 -0.275 1.00 87.75 142 LYS A N 1
ATOM 1185 C CA . LYS A 1 142 ? -11.203 -3.998 -1.322 1.00 87.75 142 LYS A CA 1
ATOM 1186 C C . LYS A 1 142 ? -9.821 -3.671 -1.859 1.00 87.75 142 LYS A C 1
ATOM 1188 O O . LYS A 1 142 ? -9.055 -2.976 -1.200 1.00 87.75 142 LYS A O 1
ATOM 1193 N N . ILE A 1 143 ? -9.523 -4.152 -3.062 1.00 90.62 143 ILE A N 1
ATOM 1194 C CA . ILE A 1 143 ? -8.242 -3.904 -3.730 1.00 90.62 143 ILE A CA 1
ATOM 1195 C C . ILE A 1 143 ? -8.292 -2.694 -4.673 1.00 90.62 143 ILE A C 1
ATOM 1197 O O . ILE A 1 143 ? -9.346 -2.295 -5.190 1.00 90.62 143 ILE A O 1
ATOM 1201 N N . GLN A 1 144 ? -7.133 -2.090 -4.901 1.00 92.62 144 GLN A N 1
ATOM 1202 C CA . GLN A 1 144 ? -6.910 -1.037 -5.881 1.00 92.62 144 GLN A CA 1
ATOM 1203 C C . GLN A 1 144 ? -6.916 -1.626 -7.295 1.00 92.62 144 GLN A C 1
ATOM 1205 O O . GLN A 1 144 ? -6.316 -2.664 -7.554 1.00 92.62 144 GLN A O 1
ATOM 1210 N N . GLN A 1 145 ? -7.619 -0.970 -8.220 1.00 94.50 145 GLN A N 1
ATOM 1211 C CA . GLN A 1 145 ? -7.667 -1.395 -9.627 1.00 94.50 145 GLN A CA 1
ATOM 1212 C C . GLN A 1 145 ? -6.383 -1.021 -10.376 1.00 94.50 145 GLN A C 1
ATOM 1214 O O . GLN A 1 145 ? -6.046 -1.616 -11.398 1.00 94.50 145 GLN A O 1
ATOM 1219 N N . GLU A 1 146 ? -5.684 -0.014 -9.861 1.00 95.62 146 GLU A N 1
ATOM 1220 C CA . GLU A 1 146 ? -4.506 0.577 -10.467 1.00 95.62 146 GLU A CA 1
ATOM 1221 C C . GLU A 1 146 ? -3.498 0.906 -9.382 1.00 95.62 146 GLU A C 1
ATOM 1223 O O . GLU A 1 146 ? -3.883 1.365 -8.309 1.00 95.62 146 GLU A O 1
ATOM 1228 N N . LEU A 1 147 ? -2.226 0.696 -9.696 1.00 95.56 147 LEU A N 1
ATOM 1229 C CA . LEU A 1 147 ? -1.090 1.034 -8.848 1.00 95.56 147 LEU A CA 1
ATOM 1230 C C . LEU A 1 147 ? -0.158 1.952 -9.636 1.00 95.56 147 LEU A C 1
ATOM 1232 O O . LEU A 1 147 ? -0.154 1.942 -10.869 1.00 95.56 147 LEU A O 1
ATOM 1236 N N . THR A 1 148 ? 0.654 2.737 -8.939 1.00 96.50 148 THR A N 1
ATOM 1237 C CA . THR A 1 148 ? 1.661 3.590 -9.580 1.00 96.50 148 THR A CA 1
ATOM 1238 C C . THR A 1 148 ? 3.029 3.201 -9.060 1.00 96.50 148 THR A C 1
ATOM 1240 O O . THR A 1 148 ? 3.249 3.282 -7.862 1.00 96.50 148 THR A O 1
ATOM 1243 N N . GLY A 1 149 ? 3.940 2.781 -9.933 1.00 95.31 149 GLY A N 1
ATOM 1244 C CA . GLY A 1 149 ? 5.363 2.664 -9.620 1.00 95.31 149 GLY A CA 1
ATOM 1245 C C . GLY A 1 149 ? 6.102 3.945 -9.988 1.00 95.31 149 GLY A C 1
ATOM 1246 O O . GLY A 1 149 ? 5.655 4.686 -10.868 1.00 95.31 149 GLY A O 1
ATOM 1247 N N . TYR A 1 150 ? 7.235 4.203 -9.339 1.00 94.94 150 TYR A N 1
ATOM 1248 C CA . TYR A 1 150 ? 8.045 5.387 -9.624 1.00 94.94 150 TYR A CA 1
ATOM 1249 C C . TYR A 1 150 ? 9.469 4.997 -9.969 1.00 94.94 150 TYR A C 1
ATOM 1251 O O . TYR A 1 150 ? 10.138 4.340 -9.187 1.00 94.94 150 TYR A O 1
ATOM 1259 N N . TYR A 1 151 ? 9.959 5.445 -11.113 1.00 92.88 151 TYR A N 1
ATOM 1260 C CA . TYR A 1 151 ? 11.372 5.358 -11.441 1.00 92.88 151 TYR A CA 1
ATOM 1261 C C . TYR A 1 151 ? 12.025 6.706 -11.154 1.00 92.88 151 TYR A C 1
ATOM 1263 O O . TYR A 1 151 ? 11.569 7.728 -11.665 1.00 92.88 151 TYR A O 1
ATOM 1271 N N . VAL A 1 152 ? 13.080 6.720 -10.347 1.00 91.06 152 VAL A N 1
ATOM 1272 C CA . VAL A 1 152 ? 13.875 7.920 -10.079 1.00 91.06 152 VAL A CA 1
ATOM 1273 C C . VAL A 1 152 ? 15.197 7.776 -10.805 1.00 91.06 152 VAL A C 1
ATOM 1275 O O . VAL A 1 152 ? 15.908 6.795 -10.611 1.00 91.06 152 VAL A O 1
ATOM 1278 N N . LEU A 1 153 ? 15.503 8.742 -11.662 1.00 87.44 153 LEU A N 1
ATOM 1279 C CA . LEU A 1 153 ? 16.772 8.840 -12.366 1.00 87.44 153 LEU A CA 1
ATOM 1280 C C . LEU A 1 153 ? 17.543 10.029 -11.797 1.00 87.44 153 LEU A C 1
ATOM 1282 O O . LEU A 1 153 ? 17.104 11.168 -11.968 1.00 87.44 153 LEU A O 1
ATOM 1286 N N . ASN A 1 154 ? 18.667 9.766 -11.136 1.00 81.44 154 ASN A N 1
ATOM 1287 C CA . ASN A 1 154 ? 19.554 10.811 -10.643 1.00 81.44 154 ASN A CA 1
ATOM 1288 C C . ASN A 1 154 ? 20.606 11.138 -11.710 1.00 81.44 154 ASN A C 1
ATOM 1290 O O . ASN A 1 154 ? 21.327 10.255 -12.182 1.00 81.44 154 ASN A O 1
ATOM 1294 N N . THR A 1 155 ? 20.692 12.413 -12.075 1.00 72.44 155 THR A N 1
ATOM 1295 C CA . THR A 1 155 ? 21.835 13.013 -12.769 1.00 72.44 155 THR A CA 1
ATOM 1296 C C . THR A 1 155 ? 22.668 13.813 -11.766 1.00 72.44 155 THR A C 1
ATOM 1298 O O . THR A 1 155 ? 22.264 13.980 -10.615 1.00 72.44 155 THR A O 1
ATOM 1301 N N . GLU A 1 156 ? 23.853 14.273 -12.174 1.00 67.62 156 GLU A N 1
ATOM 1302 C CA . GLU A 1 156 ? 24.795 14.985 -11.292 1.00 67.62 156 GLU A CA 1
ATOM 1303 C C . GLU A 1 156 ? 24.154 16.219 -10.619 1.00 67.62 156 GLU A C 1
ATOM 1305 O O . GLU A 1 156 ? 24.445 16.490 -9.455 1.00 67.62 156 GLU A O 1
ATOM 1310 N N . ASP A 1 157 ? 23.215 16.888 -11.303 1.00 68.12 157 ASP A N 1
ATOM 1311 C CA . ASP A 1 157 ? 22.589 18.131 -10.835 1.00 68.12 157 ASP A CA 1
ATOM 1312 C C . ASP A 1 157 ? 21.081 18.023 -10.526 1.00 68.12 157 ASP A C 1
ATOM 1314 O O . ASP A 1 157 ? 20.533 18.903 -9.857 1.00 68.12 157 ASP A O 1
ATOM 1318 N N . ASN A 1 158 ? 20.375 16.982 -10.995 1.00 74.62 158 ASN A N 1
ATOM 1319 C CA . ASN A 1 158 ? 18.913 16.880 -10.879 1.00 74.62 158 ASN A CA 1
ATOM 1320 C C . ASN A 1 158 ? 18.404 15.438 -10.718 1.00 74.62 158 ASN A C 1
ATOM 1322 O O . ASN A 1 158 ? 19.034 14.473 -11.133 1.00 74.62 158 ASN A O 1
ATOM 1326 N N . ALA A 1 159 ? 17.195 15.288 -10.169 1.00 83.31 159 ALA A N 1
ATOM 1327 C CA . ALA A 1 159 ? 16.480 14.013 -10.129 1.00 83.31 159 ALA A CA 1
ATOM 1328 C C . ALA A 1 159 ? 15.203 14.090 -10.976 1.00 83.31 159 ALA A C 1
ATOM 1330 O O . ALA A 1 159 ? 14.355 14.959 -10.767 1.00 83.31 159 ALA A O 1
ATOM 1331 N N . SER A 1 160 ? 15.054 13.167 -11.925 1.00 88.44 160 SER A N 1
ATOM 1332 C CA . SER A 1 160 ? 13.845 13.020 -12.742 1.00 88.44 160 SER A CA 1
ATOM 1333 C C . SER A 1 160 ? 12.993 11.867 -12.227 1.00 88.44 160 SER A C 1
ATOM 1335 O O . SER A 1 160 ? 13.491 10.758 -12.041 1.00 88.44 160 SER A O 1
ATOM 1337 N N . ILE A 1 161 ? 11.698 12.115 -12.017 1.00 92.31 161 ILE A N 1
ATOM 1338 C CA . ILE A 1 161 ? 10.763 11.118 -11.485 1.00 92.31 161 ILE A CA 1
ATOM 1339 C C . ILE A 1 161 ? 9.778 10.717 -12.580 1.00 92.31 161 ILE A C 1
ATOM 1341 O O . ILE A 1 161 ? 9.029 11.547 -13.092 1.00 92.31 161 ILE A O 1
ATOM 1345 N N . TYR A 1 162 ? 9.726 9.432 -12.902 1.00 93.81 162 TYR A N 1
ATOM 1346 C CA . TYR A 1 162 ? 8.812 8.863 -13.885 1.00 93.81 162 TYR A CA 1
ATOM 1347 C C . TYR A 1 162 ? 7.766 8.000 -13.186 1.00 93.81 162 TYR A C 1
ATOM 1349 O O . TYR A 1 162 ? 8.091 6.984 -12.580 1.00 93.81 162 TYR A O 1
ATOM 1357 N N . ALA A 1 163 ? 6.498 8.387 -13.280 1.00 95.94 163 ALA A N 1
ATOM 1358 C CA . ALA A 1 163 ? 5.379 7.588 -12.804 1.00 95.94 163 ALA A CA 1
ATOM 1359 C C . ALA A 1 163 ? 4.933 6.590 -13.877 1.00 95.94 163 ALA A C 1
ATOM 1361 O O . ALA A 1 163 ? 4.696 6.961 -15.030 1.00 95.94 163 ALA A O 1
ATOM 1362 N N . ILE A 1 164 ? 4.788 5.331 -13.474 1.00 95.81 164 ILE A N 1
ATOM 1363 C CA . ILE A 1 164 ? 4.408 4.202 -14.320 1.00 95.81 164 ILE A CA 1
ATOM 1364 C C . ILE A 1 164 ? 3.138 3.601 -13.738 1.00 95.81 164 ILE A C 1
ATOM 1366 O O . ILE A 1 164 ? 3.116 3.159 -12.592 1.00 95.81 164 ILE A O 1
ATOM 1370 N N . ARG A 1 165 ? 2.066 3.577 -14.525 1.00 96.81 165 ARG A N 1
ATOM 1371 C CA . ARG A 1 165 ? 0.787 3.018 -14.085 1.00 96.81 165 ARG A CA 1
ATOM 1372 C C . ARG A 1 165 ? 0.731 1.514 -14.350 1.00 96.81 165 ARG A C 1
ATOM 1374 O O . ARG A 1 165 ? 1.040 1.061 -15.451 1.00 96.81 165 ARG A O 1
ATOM 1381 N N . TYR A 1 166 ? 0.256 0.776 -13.361 1.00 96.19 166 TYR A N 1
ATOM 1382 C CA . TYR A 1 166 ? -0.054 -0.644 -13.420 1.00 96.19 166 TYR A CA 1
ATOM 1383 C C . TYR A 1 166 ? -1.564 -0.833 -13.277 1.00 96.19 166 TYR A C 1
ATOM 1385 O O . TYR A 1 166 ? -2.205 -0.105 -12.522 1.00 96.19 166 TYR A O 1
ATOM 1393 N N . TRP A 1 167 ? -2.145 -1.797 -13.985 1.00 96.69 167 TRP A N 1
ATOM 1394 C CA . TRP A 1 167 ? -3.567 -2.150 -13.897 1.00 96.69 167 TRP A CA 1
ATOM 1395 C C . TRP A 1 167 ? -3.743 -3.665 -13.799 1.00 96.69 167 TRP A C 1
ATOM 1397 O O . TRP A 1 167 ? -2.868 -4.415 -14.232 1.00 96.69 167 TRP A O 1
ATOM 1407 N N . ILE A 1 168 ? -4.868 -4.114 -13.237 1.00 95.75 168 ILE A N 1
ATOM 1408 C CA . ILE A 1 168 ? -5.166 -5.545 -13.077 1.00 95.75 168 ILE A CA 1
ATOM 1409 C C . ILE A 1 168 ? -5.171 -6.259 -14.435 1.00 95.75 168 ILE A C 1
ATOM 1411 O O . ILE A 1 168 ? -5.743 -5.777 -15.415 1.00 95.75 168 ILE A O 1
ATOM 1415 N N . SER A 1 169 ? -4.554 -7.435 -14.473 1.00 93.50 169 SER A N 1
ATOM 1416 C CA . SER A 1 169 ? -4.464 -8.310 -15.635 1.00 93.50 169 SER A CA 1
ATOM 1417 C C . SER A 1 169 ? -4.943 -9.715 -15.278 1.00 93.50 169 SER A C 1
ATOM 1419 O O . SER A 1 169 ? -4.738 -10.185 -14.165 1.00 93.50 169 SER A O 1
ATOM 1421 N N . SER A 1 170 ? -5.552 -10.407 -16.241 1.00 91.56 170 SER A N 1
ATOM 1422 C CA . SER A 1 170 ? -5.916 -11.827 -16.125 1.00 91.56 170 SER A CA 1
ATOM 1423 C C . SER A 1 170 ? -4.825 -12.774 -16.640 1.00 91.56 170 SER A C 1
ATOM 1425 O O . SER A 1 170 ? -5.084 -13.956 -16.839 1.00 91.56 170 SER A O 1
ATOM 1427 N N . VAL A 1 171 ? -3.639 -12.243 -16.947 1.00 90.38 171 VAL A N 1
ATOM 1428 C CA . VAL A 1 171 ? -2.479 -13.015 -17.409 1.00 90.38 171 VAL A CA 1
ATOM 1429 C C . VAL A 1 171 ? -1.769 -13.631 -16.206 1.00 90.38 171 VAL A C 1
ATOM 1431 O O . VAL A 1 171 ? -1.669 -12.990 -15.161 1.00 90.38 171 VAL A O 1
ATOM 1434 N N . ASP A 1 172 ? -1.249 -14.844 -16.380 1.00 90.94 172 ASP A N 1
ATOM 1435 C CA . ASP A 1 172 ? -0.420 -15.504 -15.374 1.00 90.94 172 ASP A CA 1
ATOM 1436 C C . ASP A 1 172 ? 0.835 -14.682 -15.062 1.00 90.94 172 ASP A C 1
ATOM 1438 O O . ASP A 1 172 ? 1.426 -14.041 -15.936 1.00 90.94 172 ASP A O 1
ATOM 1442 N N . TYR A 1 173 ? 1.250 -14.705 -13.799 1.00 91.12 173 TYR A N 1
ATOM 1443 C CA . TYR A 1 173 ? 2.449 -14.005 -13.365 1.00 91.12 173 TYR A CA 1
ATOM 1444 C C . TYR A 1 173 ? 3.713 -14.592 -14.015 1.00 91.12 173 TYR A C 1
ATOM 1446 O O . TYR A 1 173 ? 3.919 -15.806 -14.020 1.00 91.12 173 TYR A O 1
ATOM 1454 N N . SER A 1 174 ? 4.580 -13.711 -14.514 1.00 91.31 174 SER A N 1
ATOM 1455 C CA . SER A 1 174 ? 5.935 -14.027 -14.969 1.00 91.31 174 SER A CA 1
ATOM 1456 C C . SER A 1 174 ? 6.909 -12.929 -14.538 1.00 91.31 174 SER A C 1
ATOM 1458 O O . SER A 1 174 ? 6.524 -11.769 -14.388 1.00 91.31 174 SER A O 1
ATOM 1460 N N . ASN A 1 175 ? 8.191 -13.275 -14.404 1.00 89.81 175 ASN A N 1
ATOM 1461 C CA . ASN A 1 175 ? 9.266 -12.332 -14.065 1.00 89.81 175 ASN A CA 1
ATOM 1462 C C . ASN A 1 175 ? 9.767 -11.550 -15.295 1.00 89.81 175 ASN A C 1
ATOM 1464 O O . ASN A 1 175 ? 10.959 -11.282 -15.433 1.00 89.81 175 ASN A O 1
ATOM 1468 N N . ASP A 1 176 ? 8.869 -11.222 -16.225 1.00 90.44 176 ASP A N 1
ATOM 1469 C CA . ASP A 1 176 ? 9.223 -10.457 -17.417 1.00 90.44 176 ASP A CA 1
ATOM 1470 C C . ASP A 1 176 ? 9.498 -8.994 -17.049 1.00 90.44 176 ASP A C 1
ATOM 1472 O O . ASP A 1 176 ? 8.803 -8.401 -16.222 1.00 90.44 176 ASP A O 1
ATOM 1476 N N . GLN A 1 177 ? 10.456 -8.374 -17.734 1.00 90.81 177 GLN A N 1
ATOM 1477 C CA . GLN A 1 177 ? 10.717 -6.940 -17.633 1.00 90.81 177 GLN A CA 1
ATOM 1478 C C . GLN A 1 177 ? 10.072 -6.171 -18.791 1.00 90.81 177 GLN A C 1
ATOM 1480 O O . GLN A 1 177 ? 9.862 -6.689 -19.894 1.00 90.81 177 GLN A O 1
ATOM 1485 N N . ALA A 1 178 ? 9.751 -4.909 -18.533 1.00 91.50 178 ALA A N 1
ATOM 1486 C CA . ALA A 1 178 ? 9.279 -3.956 -19.516 1.00 91.50 178 ALA A CA 1
ATOM 1487 C C . ALA A 1 178 ? 10.166 -2.706 -19.513 1.00 91.50 178 ALA A C 1
ATOM 1489 O O . ALA A 1 178 ? 10.734 -2.328 -18.492 1.00 91.50 178 ALA A O 1
ATOM 1490 N N . SER A 1 179 ? 10.297 -2.073 -20.674 1.00 91.31 179 SER A N 1
ATOM 1491 C CA . SER A 1 179 ? 11.210 -0.969 -20.910 1.00 91.31 179 SER A CA 1
ATOM 1492 C C . SER A 1 179 ? 10.497 0.307 -21.330 1.00 91.31 179 SER A C 1
ATOM 1494 O O . SER A 1 179 ? 9.431 0.282 -21.954 1.00 91.31 179 SER A O 1
ATOM 1496 N N . PHE A 1 180 ? 11.115 1.441 -21.025 1.00 90.88 180 PHE A N 1
ATOM 1497 C CA . PHE A 1 180 ? 10.771 2.727 -21.617 1.00 90.88 180 PHE A CA 1
ATOM 1498 C C . PHE A 1 180 ? 12.032 3.526 -21.912 1.00 90.88 180 PHE A C 1
ATOM 1500 O O . PHE A 1 180 ? 13.048 3.386 -21.235 1.00 90.88 180 PHE A O 1
ATOM 1507 N N . THR A 1 181 ? 11.959 4.358 -22.944 1.00 87.94 181 THR A N 1
ATOM 1508 C CA . THR A 1 181 ? 13.052 5.236 -23.348 1.00 87.94 181 THR A CA 1
ATOM 1509 C C . THR A 1 181 ? 12.810 6.636 -22.809 1.00 87.94 181 THR A C 1
ATOM 1511 O O . THR A 1 181 ? 11.684 7.142 -22.820 1.00 87.94 181 THR A O 1
ATOM 1514 N N . THR A 1 182 ? 13.873 7.270 -22.333 1.00 81.69 182 THR A N 1
ATOM 1515 C CA . THR A 1 182 ? 13.865 8.669 -21.923 1.00 81.69 182 THR A CA 1
ATOM 1516 C C . THR A 1 182 ? 15.069 9.390 -22.506 1.00 81.69 182 THR A C 1
ATOM 1518 O O . THR A 1 182 ? 16.138 8.805 -22.673 1.00 81.69 182 THR A O 1
ATOM 1521 N N . ASN A 1 183 ? 14.893 10.673 -22.800 1.00 71.19 183 ASN A N 1
ATOM 1522 C CA . ASN A 1 183 ? 15.980 11.534 -23.235 1.00 71.19 183 ASN A CA 1
ATOM 1523 C C . ASN A 1 183 ? 16.515 12.225 -21.988 1.00 71.19 183 ASN A C 1
ATOM 1525 O O . ASN A 1 183 ? 15.757 12.916 -21.300 1.00 71.19 183 ASN A O 1
ATOM 1529 N N . ASN A 1 184 ? 17.795 12.035 -21.675 1.00 61.53 184 ASN A N 1
ATOM 1530 C CA . ASN A 1 184 ? 18.411 12.832 -20.627 1.00 61.53 184 ASN A CA 1
ATOM 1531 C C . ASN A 1 184 ? 18.421 14.299 -21.094 1.00 61.53 184 ASN A C 1
ATOM 1533 O O . ASN A 1 184 ? 18.818 14.604 -22.217 1.00 61.53 184 ASN A O 1
ATOM 1537 N N . ILE A 1 185 ? 17.942 15.209 -20.245 1.00 56.28 185 ILE A N 1
ATOM 1538 C CA . ILE A 1 185 ? 17.876 16.644 -20.555 1.00 56.28 185 ILE A CA 1
ATOM 1539 C C . ILE A 1 185 ? 19.290 17.197 -20.829 1.00 56.28 185 ILE A C 1
ATOM 1541 O O . ILE A 1 185 ? 19.443 18.144 -21.597 1.00 56.28 185 ILE A O 1
ATOM 1545 N N . GLU A 1 186 ? 20.324 16.570 -20.258 1.00 55.72 186 GLU A N 1
ATOM 1546 C CA . GLU A 1 186 ? 21.721 17.015 -20.325 1.00 55.72 186 GLU A CA 1
ATOM 1547 C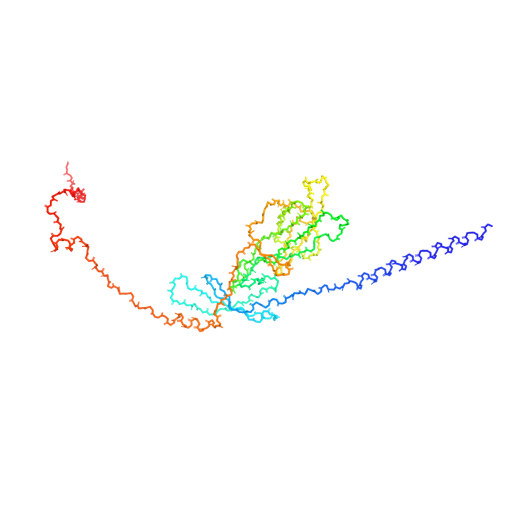 C . GLU A 1 186 ? 22.555 16.306 -21.410 1.00 55.72 186 GLU A C 1
ATOM 1549 O O . GLU A 1 186 ? 23.566 16.848 -21.859 1.00 55.72 186 GLU A O 1
ATOM 1554 N N . LYS A 1 187 ? 22.140 15.121 -21.885 1.00 57.59 187 LYS A N 1
ATOM 1555 C CA . LYS A 1 187 ? 22.804 14.379 -22.974 1.00 57.59 187 LYS A CA 1
ATOM 1556 C C . LYS A 1 187 ? 21.757 13.780 -23.921 1.00 57.59 187 LYS A C 1
ATOM 1558 O O . LYS A 1 187 ? 20.919 13.015 -23.457 1.00 57.59 187 LYS A O 1
ATOM 1563 N N . PRO A 1 188 ? 21.818 14.036 -25.241 1.00 58.00 188 PRO A N 1
ATOM 1564 C CA . PRO A 1 188 ? 20.819 13.572 -26.211 1.00 58.00 188 PRO A CA 1
ATOM 1565 C C . PRO A 1 188 ? 20.931 12.071 -26.546 1.00 58.00 188 PRO A C 1
ATOM 1567 O O . PRO A 1 188 ? 20.558 11.652 -27.639 1.00 58.00 188 PRO A O 1
ATOM 1570 N N . GLU A 1 189 ? 21.466 11.262 -25.634 1.00 66.50 189 GLU A N 1
ATOM 1571 C CA . GLU A 1 189 ? 21.487 9.810 -25.765 1.00 66.50 189 GLU A CA 1
ATOM 1572 C C . GLU A 1 189 ? 20.194 9.247 -25.163 1.00 66.50 189 GLU A C 1
ATOM 1574 O O . GLU A 1 189 ? 19.823 9.572 -24.032 1.00 66.50 189 GLU A O 1
ATOM 1579 N N . GLU A 1 190 ? 19.478 8.435 -25.943 1.00 73.06 190 GLU A N 1
ATOM 1580 C CA . GLU A 1 190 ? 18.280 7.740 -25.476 1.00 73.06 190 GLU A CA 1
ATOM 1581 C C . GLU A 1 190 ? 18.677 6.701 -24.424 1.00 73.06 190 GLU A C 1
ATOM 1583 O O . GLU A 1 190 ? 19.361 5.720 -24.719 1.00 73.06 190 GLU A O 1
ATOM 1588 N N . ILE A 1 191 ? 18.223 6.898 -23.188 1.00 79.62 191 ILE A N 1
ATOM 1589 C CA . ILE A 1 191 ? 18.439 5.947 -22.100 1.00 79.62 191 ILE A CA 1
ATOM 1590 C C . ILE A 1 191 ? 17.233 5.013 -22.049 1.00 79.62 191 ILE A C 1
ATOM 1592 O O . ILE A 1 191 ? 16.095 5.458 -21.888 1.00 79.62 191 ILE A O 1
ATOM 1596 N N . THR A 1 192 ? 17.481 3.708 -22.168 1.00 85.12 192 THR A N 1
ATOM 1597 C CA . THR A 1 192 ? 16.451 2.680 -21.970 1.00 85.12 192 THR A CA 1
ATOM 1598 C C . THR A 1 192 ? 16.470 2.209 -20.522 1.00 85.12 192 THR A C 1
ATOM 1600 O O . THR A 1 192 ? 17.481 1.708 -20.032 1.00 85.12 192 THR A O 1
ATOM 1603 N N . LEU A 1 193 ? 15.340 2.361 -19.842 1.00 87.44 193 LEU A N 1
ATOM 1604 C CA . LEU A 1 193 ? 15.151 1.986 -18.444 1.00 87.44 193 LEU A CA 1
ATOM 1605 C C . LEU A 1 193 ? 14.261 0.743 -18.368 1.00 87.44 193 LEU A C 1
ATOM 1607 O O . LEU A 1 193 ? 13.306 0.634 -19.140 1.00 87.44 193 LEU A O 1
ATOM 1611 N N . LEU A 1 194 ? 14.576 -0.181 -17.456 1.00 88.75 194 LEU A N 1
ATOM 1612 C CA . LEU A 1 194 ? 13.852 -1.440 -17.247 1.00 88.75 194 LEU A CA 1
ATOM 1613 C C . LEU A 1 194 ? 13.118 -1.434 -15.903 1.00 88.75 194 LEU A C 1
ATOM 1615 O O . LEU A 1 194 ? 13.633 -0.929 -14.907 1.00 88.75 194 LEU A O 1
ATOM 1619 N N . VAL A 1 195 ? 11.917 -2.009 -15.886 1.00 91.06 195 VAL A N 1
ATOM 1620 C CA . VAL A 1 195 ? 11.098 -2.243 -14.687 1.00 91.06 195 VAL A CA 1
ATOM 1621 C C . VAL A 1 195 ? 10.361 -3.575 -14.799 1.00 91.06 195 VAL A C 1
ATOM 1623 O O . VAL A 1 195 ? 10.211 -4.119 -15.895 1.00 91.06 195 VAL A O 1
ATOM 1626 N N . ASP A 1 196 ? 9.848 -4.082 -13.681 1.00 91.38 196 ASP A N 1
ATOM 1627 C CA . ASP A 1 196 ? 9.017 -5.289 -13.662 1.00 91.38 196 ASP A CA 1
ATOM 1628 C C . ASP A 1 196 ? 7.756 -5.100 -14.515 1.00 91.38 196 ASP A C 1
ATOM 1630 O O . ASP A 1 196 ? 6.984 -4.162 -14.324 1.00 91.38 196 ASP A O 1
ATOM 1634 N N . LYS A 1 197 ? 7.506 -6.000 -15.468 1.00 92.50 197 LYS A N 1
ATOM 1635 C CA . LYS A 1 197 ? 6.302 -5.925 -16.306 1.00 92.50 197 LYS A CA 1
ATOM 1636 C C . LYS A 1 197 ? 5.049 -6.320 -15.534 1.00 92.50 197 LYS A C 1
ATOM 1638 O O . LYS A 1 197 ? 3.974 -5.760 -15.784 1.00 92.50 197 LYS A O 1
ATOM 1643 N N . TYR A 1 198 ? 5.184 -7.319 -14.665 1.00 93.56 198 TYR A N 1
ATOM 1644 C CA . TYR A 1 198 ? 4.100 -7.885 -13.880 1.00 93.56 198 TYR A CA 1
ATOM 1645 C C . TYR A 1 198 ? 4.404 -7.793 -12.391 1.00 93.56 198 TYR A C 1
ATOM 1647 O O . TYR A 1 198 ? 5.520 -8.056 -11.957 1.00 93.56 198 TYR A O 1
ATOM 1655 N N . LEU A 1 199 ? 3.382 -7.462 -11.610 1.00 92.19 199 LEU A N 1
ATOM 1656 C CA . LEU A 1 199 ? 3.433 -7.446 -10.151 1.00 92.19 199 LEU A CA 1
ATOM 1657 C C . LEU A 1 199 ? 2.393 -8.432 -9.633 1.00 92.19 199 LEU A C 1
ATOM 1659 O O . LEU A 1 199 ? 1.254 -8.384 -10.091 1.00 92.19 199 LEU A O 1
ATOM 1663 N N . ASN A 1 200 ? 2.762 -9.300 -8.696 1.00 91.19 200 ASN A N 1
ATOM 1664 C CA . ASN A 1 200 ? 1.824 -10.185 -8.011 1.00 91.19 200 ASN A CA 1
ATOM 1665 C C . ASN A 1 200 ? 1.697 -9.745 -6.551 1.00 91.19 200 ASN A C 1
ATOM 1667 O O . ASN A 1 200 ? 2.664 -9.830 -5.798 1.00 91.19 200 ASN A O 1
ATOM 1671 N N . ILE A 1 201 ? 0.521 -9.240 -6.179 1.00 89.56 201 ILE A N 1
ATOM 1672 C CA . ILE A 1 201 ? 0.235 -8.707 -4.843 1.00 89.56 201 ILE A CA 1
ATOM 1673 C C . ILE A 1 201 ? -1.108 -9.280 -4.387 1.00 89.56 201 ILE A C 1
ATOM 1675 O O . ILE A 1 201 ? -2.117 -9.071 -5.066 1.00 89.56 201 ILE A O 1
ATOM 1679 N N . ASN A 1 202 ? -1.151 -9.981 -3.249 1.00 83.25 202 ASN A N 1
ATOM 1680 C CA . ASN A 1 202 ? -2.360 -10.663 -2.756 1.00 83.25 202 ASN A CA 1
ATOM 1681 C C . ASN A 1 202 ? -3.011 -11.573 -3.812 1.00 83.25 202 ASN A C 1
ATOM 1683 O O . ASN A 1 202 ? -4.215 -11.485 -4.070 1.00 83.25 202 ASN A O 1
ATOM 1687 N N . GLY A 1 203 ? -2.199 -12.353 -4.531 1.00 86.00 203 GLY A N 1
ATOM 1688 C CA . GLY A 1 203 ? -2.652 -13.202 -5.640 1.00 86.00 203 GLY A CA 1
ATOM 1689 C C . GLY A 1 203 ? -3.248 -12.453 -6.844 1.00 86.00 203 GLY A C 1
ATOM 1690 O O . GLY A 1 203 ? -3.781 -13.087 -7.753 1.00 86.00 203 GLY A O 1
ATOM 1691 N N . THR A 1 204 ? -3.191 -11.117 -6.868 1.00 91.25 204 THR A N 1
ATOM 1692 C CA . THR A 1 204 ? -3.672 -10.292 -7.981 1.00 91.25 204 THR A CA 1
ATOM 1693 C C . THR A 1 204 ? -2.499 -9.854 -8.843 1.00 91.25 204 THR A C 1
ATOM 1695 O O . THR A 1 204 ? -1.557 -9.227 -8.354 1.00 91.25 204 THR A O 1
ATOM 1698 N N . VAL A 1 205 ? -2.585 -10.135 -10.145 1.00 93.88 205 VAL A N 1
ATOM 1699 C CA . VAL A 1 205 ? -1.561 -9.745 -11.115 1.00 93.88 205 VAL A CA 1
ATOM 1700 C C . VAL A 1 205 ? -1.876 -8.372 -11.701 1.00 93.88 205 VAL A C 1
ATOM 1702 O O . VAL A 1 205 ? -2.960 -8.140 -12.240 1.00 93.88 205 VAL A O 1
ATOM 1705 N N . TYR A 1 206 ? -0.905 -7.467 -11.647 1.00 95.06 206 TYR A N 1
ATOM 1706 C CA . TYR A 1 206 ? -0.945 -6.162 -12.299 1.00 95.06 206 TYR A CA 1
ATOM 1707 C C . TYR A 1 206 ? 0.080 -6.093 -13.429 1.00 95.06 206 TYR A C 1
ATOM 1709 O O . TYR A 1 206 ? 1.129 -6.723 -13.349 1.00 95.06 206 TYR A O 1
ATOM 1717 N N . THR A 1 207 ? -0.186 -5.300 -14.468 1.00 95.75 207 THR A N 1
ATOM 1718 C CA . THR A 1 207 ? 0.759 -5.057 -15.567 1.00 95.75 207 THR A CA 1
ATOM 1719 C C . THR A 1 207 ? 0.843 -3.586 -15.958 1.00 95.75 207 THR A C 1
ATOM 1721 O O . THR A 1 207 ? -0.142 -2.858 -15.845 1.00 95.75 207 THR A O 1
ATOM 1724 N N . CYS A 1 208 ? 2.010 -3.154 -16.438 1.00 94.00 208 CYS A N 1
ATOM 1725 C CA . CYS A 1 208 ? 2.249 -1.809 -16.976 1.00 94.00 208 CYS A CA 1
ATOM 1726 C C . CYS A 1 208 ? 2.290 -1.753 -18.515 1.00 94.00 208 CYS A C 1
ATOM 1728 O O . CYS A 1 208 ? 2.362 -0.671 -19.104 1.00 94.00 208 CYS A O 1
ATOM 1730 N N . ALA A 1 209 ? 2.232 -2.904 -19.193 1.00 93.06 209 ALA A N 1
ATOM 1731 C CA . ALA A 1 209 ? 2.343 -3.001 -20.645 1.00 93.06 209 ALA A CA 1
ATOM 1732 C C . ALA A 1 209 ? 1.106 -3.654 -21.274 1.00 93.06 209 ALA A C 1
ATOM 1734 O O . ALA A 1 209 ? 0.421 -4.487 -20.687 1.00 93.06 209 ALA A O 1
ATOM 1735 N N . THR A 1 210 ? 0.805 -3.276 -22.518 1.00 87.06 210 THR A N 1
ATOM 1736 C CA . THR A 1 210 ? -0.370 -3.793 -23.233 1.00 87.06 210 THR A CA 1
ATOM 1737 C C . THR A 1 210 ? -0.054 -5.102 -23.960 1.00 87.06 210 THR A C 1
ATOM 1739 O O . THR A 1 210 ? 0.787 -5.152 -24.864 1.00 87.06 210 THR A O 1
ATOM 1742 N N . GLY A 1 211 ? -0.769 -6.170 -23.597 1.00 80.06 211 GLY A N 1
ATOM 1743 C CA . GLY A 1 211 ? -0.665 -7.484 -24.235 1.00 80.06 211 GLY A CA 1
ATOM 1744 C C . GLY A 1 211 ? 0.746 -8.081 -24.165 1.00 80.06 211 GLY A C 1
ATOM 1745 O O . GLY A 1 211 ? 1.393 -8.105 -23.120 1.00 80.06 211 GLY A O 1
ATOM 1746 N N . ARG A 1 212 ? 1.252 -8.567 -25.304 1.00 81.69 212 ARG A N 1
ATOM 1747 C CA . ARG A 1 212 ? 2.579 -9.210 -25.401 1.00 81.69 212 ARG A CA 1
ATOM 1748 C C . ARG A 1 212 ? 3.754 -8.233 -25.490 1.00 81.69 212 ARG A C 1
ATOM 1750 O O . ARG A 1 212 ? 4.889 -8.668 -25.630 1.00 81.69 212 ARG A O 1
ATOM 1757 N N . ARG A 1 213 ? 3.509 -6.923 -25.448 1.00 87.25 213 ARG A N 1
ATOM 1758 C CA . ARG A 1 213 ? 4.583 -5.931 -25.577 1.00 87.25 213 ARG A CA 1
ATOM 1759 C C . ARG A 1 213 ? 5.449 -5.905 -24.318 1.00 87.25 213 ARG A C 1
ATOM 1761 O O . ARG A 1 213 ? 4.958 -6.164 -23.222 1.00 87.25 213 ARG A O 1
ATOM 1768 N N . SER A 1 214 ? 6.716 -5.562 -24.504 1.00 88.31 214 SER A N 1
ATOM 1769 C CA . SER A 1 214 ? 7.670 -5.230 -23.443 1.00 88.31 214 SER A CA 1
ATOM 1770 C C . SER A 1 214 ? 7.909 -3.723 -23.340 1.00 88.31 214 SER A C 1
ATOM 1772 O O . SER A 1 214 ? 8.668 -3.301 -22.492 1.00 88.31 214 SER A O 1
ATOM 1774 N N . VAL A 1 215 ? 7.270 -2.897 -24.176 1.00 93.25 215 VAL A N 1
ATOM 1775 C CA . VAL A 1 215 ? 7.464 -1.438 -24.166 1.00 93.25 215 VAL A CA 1
ATOM 1776 C C . VAL A 1 215 ? 6.311 -0.748 -23.445 1.00 93.25 215 VAL A C 1
ATOM 1778 O O . VAL A 1 215 ? 5.141 -0.922 -23.811 1.00 93.25 215 VAL A O 1
ATOM 1781 N N . ILE A 1 216 ? 6.659 0.075 -22.463 1.00 93.38 216 ILE A N 1
ATOM 1782 C CA . ILE A 1 216 ? 5.755 0.886 -21.652 1.00 93.38 216 ILE A CA 1
ATOM 1783 C C . ILE A 1 216 ? 5.502 2.214 -22.371 1.00 93.38 216 ILE A C 1
ATOM 1785 O O . ILE A 1 216 ? 6.419 2.860 -22.870 1.00 93.38 216 ILE A O 1
ATOM 1789 N N . ARG A 1 217 ? 4.233 2.626 -22.453 1.00 90.50 217 ARG A N 1
ATOM 1790 C CA . ARG A 1 217 ? 3.815 3.863 -23.150 1.00 90.50 217 ARG A CA 1
ATOM 1791 C C . ARG A 1 217 ? 3.051 4.845 -22.269 1.00 90.50 217 ARG A C 1
ATOM 1793 O O . ARG A 1 217 ? 2.672 5.913 -22.729 1.00 90.50 217 ARG A O 1
ATOM 1800 N N . ASN A 1 218 ? 2.782 4.471 -21.026 1.00 92.50 218 ASN A N 1
ATOM 1801 C CA . ASN A 1 218 ? 1.981 5.231 -20.071 1.00 92.50 218 ASN A CA 1
ATOM 1802 C C . ASN A 1 218 ? 2.853 5.922 -19.009 1.00 92.50 218 ASN A C 1
ATOM 1804 O O . ASN A 1 218 ? 2.413 6.114 -17.877 1.00 92.50 218 ASN A O 1
ATOM 1808 N N . VAL A 1 219 ? 4.091 6.258 -19.372 1.00 93.69 219 VAL A N 1
ATOM 1809 C CA . VAL A 1 219 ? 5.045 6.909 -18.477 1.00 93.69 219 VAL A CA 1
ATOM 1810 C C . VAL A 1 219 ? 4.730 8.398 -18.392 1.00 93.69 219 VAL A C 1
ATOM 1812 O O . VAL A 1 219 ? 4.535 9.059 -19.414 1.00 93.69 219 VAL A O 1
ATOM 1815 N N . LYS A 1 220 ? 4.698 8.938 -17.173 1.00 94.44 220 LYS A N 1
ATOM 1816 C CA . LYS A 1 220 ? 4.488 10.364 -16.914 1.00 94.44 220 LYS A CA 1
ATOM 1817 C C . LYS A 1 220 ? 5.663 10.942 -16.134 1.00 94.44 220 LYS A C 1
ATOM 1819 O O . LYS A 1 220 ? 5.929 10.505 -15.021 1.00 94.44 220 LYS A O 1
ATOM 1824 N N . LEU A 1 221 ? 6.320 11.959 -16.688 1.00 93.06 221 LEU A N 1
ATOM 1825 C CA . LEU A 1 221 ? 7.339 12.726 -15.970 1.00 93.06 221 LEU A CA 1
ATOM 1826 C C . LEU A 1 221 ? 6.677 13.607 -14.898 1.00 93.06 221 LEU A C 1
ATOM 1828 O O . LEU A 1 221 ? 5.696 14.305 -15.170 1.00 93.06 221 LEU A O 1
ATOM 1832 N N . LEU A 1 222 ? 7.219 13.569 -13.686 1.00 91.75 222 LEU A N 1
ATOM 1833 C CA . LEU A 1 222 ? 6.796 14.354 -12.534 1.00 91.75 222 LEU A CA 1
ATOM 1834 C C . LEU A 1 222 ? 7.943 15.254 -12.067 1.00 91.75 222 LEU A C 1
ATOM 1836 O O . LEU A 1 222 ? 9.097 14.838 -12.045 1.00 91.75 222 LEU A O 1
ATOM 1840 N N . SER A 1 223 ? 7.613 16.474 -11.640 1.00 88.25 223 SER A N 1
ATOM 1841 C CA . SER A 1 223 ? 8.576 17.384 -11.002 1.00 88.25 223 SER A CA 1
ATOM 1842 C C . SER A 1 223 ? 8.828 17.053 -9.530 1.00 88.25 223 SER A C 1
ATOM 1844 O O . SER A 1 223 ? 9.847 17.444 -8.973 1.00 88.25 223 SER A O 1
ATOM 1846 N N . LYS A 1 224 ? 7.882 16.365 -8.883 1.00 90.56 224 LYS A N 1
ATOM 1847 C CA . LYS A 1 224 ? 7.954 15.912 -7.491 1.00 90.56 224 LYS A CA 1
ATOM 1848 C C . LYS A 1 224 ? 7.003 14.741 -7.264 1.00 90.56 224 LYS A C 1
ATOM 1850 O O . LYS A 1 224 ? 6.042 14.568 -8.019 1.00 90.56 224 LYS A O 1
ATOM 1855 N N . PHE A 1 225 ? 7.235 13.984 -6.196 1.00 92.75 225 PHE A N 1
ATOM 1856 C CA . PHE A 1 225 ? 6.278 12.988 -5.724 1.00 92.75 225 PHE A CA 1
ATOM 1857 C C . PHE A 1 225 ? 4.926 13.631 -5.357 1.00 92.75 225 PHE A C 1
ATOM 1859 O O . PHE A 1 225 ? 4.884 14.803 -4.965 1.00 92.75 225 PHE A O 1
ATOM 1866 N N . PRO A 1 226 ? 3.809 12.886 -5.477 1.00 90.25 226 PRO A N 1
ATOM 1867 C CA . PRO A 1 226 ? 2.483 13.385 -5.100 1.00 90.25 226 PRO A CA 1
ATOM 1868 C C . PRO A 1 226 ? 2.325 13.645 -3.593 1.00 90.25 226 PRO A C 1
ATOM 1870 O O . PRO A 1 226 ? 1.415 14.372 -3.204 1.00 90.25 226 PRO A O 1
ATOM 1873 N N . GLY A 1 227 ? 3.215 13.096 -2.763 1.00 89.94 227 GLY A N 1
ATOM 1874 C CA . GLY A 1 227 ? 3.286 13.325 -1.322 1.00 89.94 227 GLY A CA 1
ATOM 1875 C C . GLY A 1 227 ? 4.727 13.514 -0.852 1.00 89.94 227 GLY A C 1
ATOM 1876 O O . GLY A 1 227 ? 5.664 13.491 -1.654 1.00 89.94 227 GLY A O 1
ATOM 1877 N N . THR A 1 228 ? 4.903 13.712 0.452 1.00 91.44 228 THR A N 1
ATOM 1878 C CA . THR A 1 228 ? 6.234 13.792 1.065 1.00 91.44 228 THR A CA 1
ATOM 1879 C C . THR A 1 228 ? 6.730 12.373 1.329 1.00 91.44 228 THR A C 1
ATOM 1881 O O . THR A 1 228 ? 6.092 11.673 2.115 1.00 91.44 228 THR A O 1
ATOM 1884 N N . PRO A 1 229 ? 7.834 11.932 0.703 1.00 92.25 229 PRO A N 1
ATOM 1885 C CA . PRO A 1 229 ? 8.338 10.589 0.923 1.00 92.25 229 PRO A CA 1
ATOM 1886 C C . PRO A 1 229 ? 8.877 10.433 2.344 1.00 92.25 229 PRO A C 1
ATOM 1888 O O . PRO A 1 229 ? 9.684 11.238 2.811 1.00 92.25 229 PRO A O 1
ATOM 1891 N N . LEU A 1 230 ? 8.430 9.374 3.006 1.00 93.31 230 LEU A N 1
ATOM 1892 C CA . LEU A 1 230 ? 8.993 8.850 4.241 1.00 93.31 230 LEU A CA 1
ATOM 1893 C C . LEU A 1 230 ? 9.628 7.497 3.919 1.00 93.31 230 LEU A C 1
ATOM 1895 O O . LEU A 1 230 ? 9.017 6.671 3.240 1.00 93.31 230 LEU A O 1
ATOM 1899 N N . TYR A 1 231 ? 10.847 7.286 4.401 1.00 92.12 231 TYR A N 1
ATOM 1900 C CA . TYR A 1 231 ? 11.625 6.082 4.129 1.00 92.12 231 TYR A CA 1
ATOM 1901 C C . TYR A 1 231 ? 11.805 5.251 5.396 1.00 92.12 231 TYR A C 1
ATOM 1903 O O . TYR A 1 231 ? 11.844 5.795 6.502 1.00 92.12 231 TYR A O 1
ATOM 1911 N N . SER A 1 232 ? 11.945 3.938 5.231 1.00 91.12 232 SER A N 1
ATOM 1912 C CA . SER A 1 232 ? 12.428 3.060 6.297 1.00 91.12 232 SER A CA 1
ATOM 1913 C C . SER A 1 232 ? 13.885 3.375 6.664 1.00 91.12 232 SER A C 1
ATOM 1915 O O . SER A 1 232 ? 14.612 4.023 5.908 1.00 91.12 232 SER A O 1
ATOM 1917 N N . GLN A 1 233 ? 14.334 2.904 7.833 1.00 87.38 233 GLN A N 1
ATOM 1918 C CA . GLN A 1 233 ? 15.692 3.162 8.345 1.00 87.38 233 GLN A CA 1
ATOM 1919 C C . GLN A 1 233 ? 16.801 2.672 7.399 1.00 87.38 233 GLN A C 1
ATOM 1921 O O . GLN A 1 233 ? 17.868 3.275 7.325 1.00 87.38 233 GLN A O 1
ATOM 1926 N N . ASP A 1 234 ? 16.539 1.591 6.674 1.00 86.81 234 ASP A N 1
ATOM 1927 C CA . ASP A 1 234 ? 17.414 0.966 5.683 1.00 86.81 234 ASP A CA 1
ATOM 1928 C C . ASP A 1 234 ? 17.212 1.511 4.255 1.00 86.81 234 ASP A C 1
ATOM 1930 O O . ASP A 1 234 ? 17.920 1.102 3.336 1.00 86.81 234 ASP A O 1
ATOM 1934 N N . ASN A 1 235 ? 16.286 2.458 4.058 1.00 87.38 235 ASN A N 1
ATOM 1935 C CA . ASN A 1 235 ? 15.974 3.081 2.767 1.00 87.38 235 ASN A CA 1
ATOM 1936 C C . ASN A 1 235 ? 15.545 2.079 1.671 1.00 87.38 235 ASN A C 1
ATOM 1938 O O . ASN A 1 235 ? 15.750 2.316 0.476 1.00 87.38 235 ASN A O 1
ATOM 1942 N N . THR A 1 236 ? 14.967 0.947 2.077 1.00 89.31 236 THR A N 1
ATOM 1943 C CA . THR A 1 236 ? 14.418 -0.082 1.180 1.00 89.31 236 THR A CA 1
ATOM 1944 C C . THR A 1 236 ? 12.930 0.122 0.929 1.00 89.31 236 THR A C 1
ATOM 1946 O O . THR A 1 236 ? 12.432 -0.270 -0.122 1.00 89.31 236 THR A O 1
ATOM 1949 N N . ILE A 1 237 ? 12.223 0.780 1.849 1.00 92.19 237 ILE A N 1
ATOM 1950 C CA . ILE A 1 237 ? 10.786 1.021 1.775 1.00 92.19 237 ILE A CA 1
ATOM 1951 C C . ILE A 1 237 ? 10.526 2.523 1.737 1.00 92.19 237 ILE A C 1
ATOM 1953 O O . ILE A 1 237 ? 11.137 3.297 2.474 1.00 92.19 237 ILE A O 1
ATOM 1957 N N . MET A 1 238 ? 9.575 2.927 0.902 1.00 94.12 238 MET A N 1
ATOM 1958 C CA . MET A 1 238 ? 9.062 4.287 0.810 1.00 94.12 238 MET A CA 1
ATOM 1959 C C . MET A 1 238 ? 7.545 4.294 1.008 1.00 94.12 238 MET A C 1
ATOM 1961 O O . MET A 1 238 ? 6.833 3.437 0.488 1.00 94.12 238 MET A O 1
ATOM 1965 N N . VAL A 1 239 ? 7.035 5.313 1.696 1.00 94.56 239 VAL A N 1
ATOM 1966 C CA . VAL A 1 239 ? 5.609 5.661 1.755 1.00 94.56 239 VAL A CA 1
ATOM 1967 C C . VAL A 1 239 ? 5.430 7.139 1.411 1.00 94.56 239 VAL A C 1
ATOM 1969 O O . VAL A 1 239 ? 6.288 7.964 1.715 1.00 94.56 239 VAL A O 1
ATOM 1972 N N . LEU A 1 240 ? 4.326 7.485 0.747 1.00 93.50 240 LEU A N 1
ATOM 1973 C CA . LEU A 1 240 ? 4.044 8.856 0.284 1.00 93.50 240 LEU A CA 1
ATOM 1974 C C . LEU A 1 240 ? 2.841 9.494 0.991 1.00 93.50 240 LEU A C 1
ATOM 1976 O O . LEU A 1 240 ? 2.691 10.716 0.985 1.00 93.50 240 LEU A O 1
ATOM 1980 N N . ASN A 1 241 ? 1.976 8.663 1.571 1.00 90.62 241 ASN A N 1
ATOM 1981 C CA . ASN A 1 241 ? 0.713 9.062 2.177 1.00 90.62 241 ASN A CA 1
ATOM 1982 C C . ASN A 1 241 ? 0.803 9.023 3.704 1.00 90.62 241 ASN A C 1
ATOM 1984 O O . ASN A 1 241 ? 1.734 8.462 4.274 1.00 90.62 241 ASN A O 1
ATOM 1988 N N . SER A 1 242 ? -0.182 9.615 4.378 1.00 92.00 242 SER A N 1
ATOM 1989 C CA . SER A 1 242 ? -0.338 9.462 5.827 1.00 92.00 242 SER A CA 1
ATOM 1990 C C . SER A 1 242 ? -0.652 8.005 6.202 1.00 92.00 242 SER A C 1
ATOM 1992 O O . SER A 1 242 ? -1.260 7.294 5.397 1.00 92.00 242 SER A O 1
ATOM 1994 N N . PRO A 1 243 ? -0.281 7.560 7.417 1.00 94.00 243 PRO A N 1
ATOM 1995 C CA . PRO A 1 243 ? -0.555 6.199 7.862 1.00 94.00 243 PRO A CA 1
ATOM 1996 C C . PRO A 1 243 ? -2.054 5.895 7.851 1.00 94.00 243 PRO A C 1
ATOM 1998 O O . PRO A 1 243 ? -2.878 6.733 8.223 1.00 94.00 243 PRO A O 1
ATOM 2001 N N . TYR A 1 244 ? -2.396 4.673 7.446 1.00 93.75 244 TYR A N 1
ATOM 2002 C CA . TYR A 1 244 ? -3.764 4.158 7.478 1.00 93.75 244 TYR A CA 1
ATOM 2003 C C . TYR A 1 244 ? -4.234 3.919 8.919 1.00 93.75 244 TYR A C 1
ATOM 2005 O O . TYR A 1 244 ? -5.379 4.228 9.264 1.00 93.75 244 TYR A O 1
ATOM 2013 N N . LEU A 1 245 ? -3.333 3.409 9.766 1.00 93.75 245 LEU A N 1
ATOM 2014 C CA . LEU A 1 245 ? -3.529 3.277 11.209 1.00 93.75 245 LEU A CA 1
ATOM 2015 C C . LEU A 1 245 ? -2.297 3.779 11.951 1.00 93.75 245 LEU A C 1
ATOM 2017 O O . LEU A 1 245 ? -1.173 3.650 11.470 1.00 93.75 245 LEU A O 1
ATOM 2021 N N . VAL A 1 246 ? -2.514 4.296 13.151 1.00 95.25 246 VAL A N 1
ATOM 2022 C CA . VAL A 1 246 ? -1.453 4.684 14.080 1.00 95.25 246 VAL A CA 1
ATOM 2023 C C . VAL A 1 246 ? -1.474 3.735 15.267 1.00 95.25 246 VAL A C 1
ATOM 2025 O O . VAL A 1 246 ? -2.543 3.293 15.685 1.00 95.25 246 VAL A O 1
ATOM 2028 N N . LEU A 1 247 ? -0.303 3.404 15.803 1.00 94.38 247 LEU A N 1
ATOM 2029 C CA . LEU A 1 247 ? -0.189 2.569 16.991 1.00 94.38 247 LEU A CA 1
ATOM 2030 C C . LEU A 1 247 ? -0.926 3.239 18.157 1.00 94.38 247 LEU A C 1
ATOM 2032 O O . LEU A 1 247 ? -0.643 4.388 18.512 1.00 94.38 247 LEU A O 1
ATOM 2036 N N . SER A 1 248 ? -1.881 2.521 18.734 1.00 93.50 248 SER A N 1
ATOM 2037 C CA . SER A 1 248 ? -2.652 2.998 19.869 1.00 93.50 248 SER A CA 1
ATOM 2038 C C . SER A 1 248 ? -1.833 2.920 21.154 1.00 93.50 248 SER A C 1
ATOM 2040 O O . SER A 1 248 ? -0.901 2.133 21.295 1.00 93.50 248 SER A O 1
ATOM 2042 N N . LYS A 1 249 ? -2.212 3.747 22.128 1.00 92.56 249 LYS A N 1
ATOM 2043 C CA . LYS A 1 249 ? -1.690 3.675 23.502 1.00 92.56 249 LYS A CA 1
ATOM 2044 C C . LYS A 1 249 ? -2.457 2.669 24.367 1.00 92.56 249 LYS A C 1
ATOM 2046 O O . LYS A 1 249 ? -2.124 2.497 25.537 1.00 92.56 249 LYS A O 1
ATOM 2051 N N . ILE A 1 250 ? -3.527 2.090 23.828 1.00 90.19 250 ILE A N 1
ATOM 2052 C CA . ILE A 1 250 ? -4.358 1.103 24.511 1.00 90.19 250 ILE A CA 1
ATOM 2053 C C . ILE A 1 250 ? -3.631 -0.239 24.489 1.00 90.19 250 ILE A C 1
ATOM 2055 O O . ILE A 1 250 ? -3.105 -0.640 23.457 1.00 90.19 250 ILE A O 1
ATOM 2059 N N . ASN A 1 251 ? -3.638 -0.927 25.631 1.00 87.12 251 ASN A N 1
ATOM 2060 C CA . ASN A 1 251 ? -3.039 -2.256 25.782 1.00 87.12 251 ASN A CA 1
ATOM 2061 C C . ASN A 1 251 ? -4.085 -3.378 25.844 1.00 87.12 251 ASN A C 1
ATOM 2063 O O . ASN A 1 251 ? -3.739 -4.535 25.655 1.00 87.12 251 ASN A O 1
ATOM 2067 N N . ASP A 1 252 ? -5.340 -3.044 26.155 1.00 89.06 252 ASP 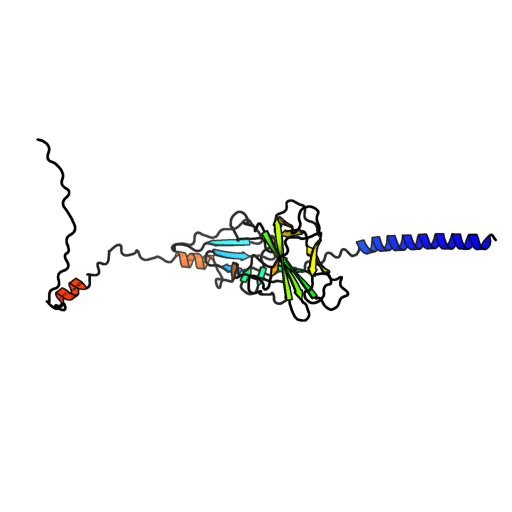A N 1
ATOM 2068 C CA . ASP A 1 252 ? -6.442 -3.997 26.290 1.00 89.06 252 ASP A CA 1
ATOM 2069 C C . ASP A 1 252 ? -7.702 -3.393 25.662 1.00 89.06 252 ASP A C 1
ATOM 2071 O O . ASP A 1 252 ? -8.299 -2.443 26.187 1.00 89.06 252 ASP A O 1
ATOM 2075 N N . ILE A 1 253 ? -8.084 -3.942 24.508 1.00 89.31 253 ILE A N 1
ATOM 2076 C CA . ILE A 1 253 ? -9.250 -3.490 23.752 1.00 89.31 253 ILE A CA 1
ATOM 2077 C C . ILE A 1 253 ? -10.557 -3.787 24.496 1.00 89.31 253 ILE A C 1
ATOM 2079 O O . ILE A 1 253 ? -11.477 -2.971 24.467 1.00 89.31 253 ILE A O 1
ATOM 2083 N N . GLN A 1 254 ? -10.637 -4.904 25.223 1.00 88.69 254 GLN A N 1
ATOM 2084 C CA . GLN A 1 254 ? -11.838 -5.321 25.941 1.00 88.69 254 GLN A CA 1
ATOM 2085 C C . GLN A 1 254 ? -12.091 -4.432 27.163 1.00 88.69 254 GLN A C 1
ATOM 2087 O O . GLN A 1 254 ? -13.239 -4.059 27.438 1.00 88.69 254 GLN A O 1
ATOM 2092 N N . ALA A 1 255 ? -11.030 -4.050 27.877 1.00 88.38 255 ALA A N 1
ATOM 2093 C CA . ALA A 1 255 ? -11.117 -3.095 28.975 1.00 88.38 255 ALA A CA 1
ATOM 2094 C C . ALA A 1 255 ? -11.580 -1.715 28.487 1.00 88.38 255 ALA A C 1
ATOM 2096 O O . ALA A 1 255 ? -12.456 -1.111 29.112 1.00 88.38 255 ALA A O 1
ATOM 2097 N N . GLU A 1 256 ? -11.056 -1.229 27.356 1.00 88.38 256 GLU A N 1
ATOM 2098 C CA . GLU A 1 256 ? -11.474 0.064 26.800 1.00 88.38 256 GLU A CA 1
ATOM 2099 C C . GLU A 1 256 ? -12.921 0.023 26.285 1.00 88.38 256 GLU A C 1
ATOM 2101 O O . GLU A 1 256 ? -13.678 0.966 26.529 1.00 88.38 256 GLU A O 1
ATOM 2106 N N . ILE A 1 257 ? -13.343 -1.087 25.662 1.00 86.62 257 ILE A N 1
ATOM 2107 C CA . ILE A 1 257 ? -14.744 -1.296 25.272 1.00 86.62 257 ILE A CA 1
ATOM 2108 C C . ILE A 1 257 ? -15.651 -1.220 26.499 1.00 86.62 257 ILE A C 1
ATOM 2110 O O . ILE A 1 257 ? -16.609 -0.450 26.515 1.00 86.62 257 ILE A O 1
ATOM 2114 N N . THR A 1 258 ? -15.326 -1.980 27.546 1.00 87.06 258 THR A N 1
ATOM 2115 C CA . THR A 1 258 ? -16.120 -2.045 28.781 1.00 87.06 258 THR A CA 1
ATOM 2116 C C . THR A 1 258 ? -16.210 -0.677 29.452 1.00 87.06 258 THR A C 1
ATOM 2118 O O . THR A 1 258 ? -17.291 -0.241 29.842 1.00 87.06 258 THR A O 1
ATOM 2121 N N . LYS A 1 259 ? -15.083 0.034 29.544 1.00 86.62 259 LYS A N 1
ATOM 2122 C CA . LYS A 1 259 ? -15.003 1.378 30.115 1.00 86.62 259 LYS A CA 1
ATOM 2123 C C . LYS A 1 259 ? -15.872 2.370 29.347 1.00 86.62 259 LYS A C 1
ATOM 2125 O O . LYS A 1 259 ? -16.651 3.079 29.977 1.00 86.62 259 LYS A O 1
ATOM 2130 N N . HIS A 1 260 ? -15.782 2.407 28.019 1.00 83.88 260 HIS A N 1
ATOM 2131 C CA . HIS A 1 260 ? -16.607 3.300 27.204 1.00 83.88 260 HIS A CA 1
ATOM 2132 C C . HIS A 1 260 ? -18.095 2.959 27.308 1.00 83.88 260 HIS A C 1
ATOM 2134 O O . HIS A 1 260 ? -18.915 3.837 27.549 1.00 83.88 260 HIS A O 1
ATOM 2140 N N . ASN A 1 261 ? -18.433 1.674 27.211 1.00 84.00 261 ASN A N 1
ATOM 2141 C CA . ASN A 1 261 ? -19.808 1.187 27.265 1.00 84.00 261 ASN A CA 1
ATOM 2142 C C . ASN A 1 261 ? -20.441 1.331 28.664 1.00 84.00 261 ASN A C 1
ATOM 2144 O O . ASN A 1 261 ? -21.662 1.329 28.792 1.00 84.00 261 ASN A O 1
ATOM 2148 N N . SER A 1 262 ? -19.629 1.491 29.715 1.00 81.94 262 SER A N 1
ATOM 2149 C CA . SER A 1 262 ? -20.099 1.810 31.071 1.00 81.94 262 SER A CA 1
ATOM 2150 C C . SER A 1 262 ? -20.482 3.282 31.269 1.00 81.94 262 SER A C 1
ATOM 2152 O O . SER A 1 262 ? -21.043 3.630 32.310 1.00 81.94 262 SER A O 1
ATOM 2154 N N . ILE A 1 263 ? -20.185 4.159 30.301 1.00 79.69 263 ILE A N 1
ATOM 2155 C CA . ILE A 1 263 ? -20.540 5.578 30.375 1.00 79.69 263 ILE A CA 1
ATOM 2156 C C . ILE A 1 263 ? -22.057 5.701 30.221 1.00 79.69 263 ILE A C 1
ATOM 2158 O O . ILE A 1 263 ? -22.611 5.689 29.125 1.00 79.69 263 ILE A O 1
ATOM 2162 N N . ILE A 1 264 ? -22.737 5.836 31.356 1.00 66.69 264 ILE A N 1
ATOM 2163 C CA . ILE A 1 264 ? -24.160 6.151 31.408 1.00 66.69 264 ILE A CA 1
ATOM 2164 C C . ILE A 1 264 ? -24.302 7.648 31.148 1.00 66.69 264 ILE A C 1
ATOM 2166 O O . ILE A 1 264 ? -23.922 8.474 31.981 1.00 66.69 264 ILE A O 1
ATOM 2170 N N . TYR A 1 265 ? -24.862 8.009 29.997 1.00 64.50 265 TYR A N 1
ATOM 2171 C CA . TYR A 1 265 ? -25.260 9.388 29.751 1.00 64.50 265 TYR A CA 1
ATOM 2172 C C . TYR A 1 265 ? -26.477 9.704 30.624 1.00 64.50 265 TYR A C 1
ATOM 2174 O O . TYR A 1 265 ? -27.471 8.972 30.557 1.00 64.50 265 TYR A O 1
ATOM 2182 N N . PRO A 1 266 ? -26.428 10.758 31.462 1.00 62.25 266 PRO A N 1
ATOM 2183 C CA . PRO A 1 266 ? -27.616 11.175 32.182 1.00 62.25 266 PRO A CA 1
ATOM 2184 C C . PRO A 1 266 ? -28.703 11.494 31.149 1.00 62.25 266 PRO A C 1
ATOM 2186 O O . PRO A 1 266 ? -28.382 12.051 30.093 1.00 62.25 266 PRO A O 1
ATOM 2189 N N . PRO A 1 267 ? -29.972 11.147 31.418 1.00 61.97 267 PRO A N 1
ATOM 2190 C CA . PRO A 1 267 ? -31.052 11.524 30.525 1.00 61.97 267 PRO A CA 1
ATOM 2191 C C . PRO A 1 267 ? -30.967 13.032 30.291 1.00 61.97 267 PRO A C 1
ATOM 2193 O O . PRO A 1 267 ? -30.889 13.807 31.249 1.00 61.97 267 PRO A O 1
ATOM 2196 N N . HIS A 1 268 ? -30.947 13.455 29.024 1.00 60.59 268 HIS A N 1
ATOM 2197 C CA . HIS A 1 268 ? -31.148 14.865 28.718 1.00 60.59 268 HIS A CA 1
ATOM 2198 C C . HIS A 1 268 ? -32.459 15.265 29.390 1.00 60.59 268 HIS A C 1
ATOM 2200 O O . HIS A 1 268 ? -33.471 14.588 29.192 1.00 60.59 268 HIS A O 1
ATOM 2206 N N . SER A 1 269 ? -32.443 16.304 30.232 1.00 63.41 269 SER A N 1
ATOM 2207 C CA . SER A 1 269 ? -33.685 16.799 30.816 1.00 63.41 269 SER A CA 1
ATOM 2208 C C . SER A 1 269 ? -34.594 17.174 29.648 1.00 63.41 269 SER A C 1
ATOM 2210 O O . SER A 1 269 ? -34.315 18.139 28.941 1.00 63.41 269 SER A O 1
ATOM 2212 N N . GLY A 1 270 ? -35.650 16.391 29.415 1.00 59.22 270 GLY A N 1
ATOM 2213 C CA . GLY A 1 270 ? -36.667 16.693 28.402 1.00 59.22 270 GLY A CA 1
ATOM 2214 C C . GLY A 1 270 ? -37.445 17.971 28.727 1.00 59.22 270 GLY A C 1
ATOM 2215 O O . GLY A 1 270 ? -38.241 18.447 27.925 1.00 59.22 270 GLY A O 1
ATOM 2216 N N . GLU A 1 271 ? -37.197 18.535 29.908 1.00 68.50 271 GLU A N 1
ATOM 2217 C CA . GLU A 1 271 ? -37.580 19.880 30.282 1.00 68.50 271 GLU A CA 1
ATOM 2218 C C . GLU A 1 271 ? -36.881 20.873 29.353 1.00 68.50 271 GLU A C 1
ATOM 2220 O O . GLU A 1 271 ? -35.675 21.120 29.448 1.00 68.50 271 GLU A O 1
ATOM 2225 N N . ALA A 1 272 ? -37.662 21.461 28.447 1.00 62.50 272 ALA A N 1
ATOM 2226 C CA . ALA A 1 272 ? -37.271 22.694 27.798 1.00 62.50 272 ALA A CA 1
ATOM 2227 C C . ALA A 1 272 ? -36.976 23.713 28.905 1.00 62.50 272 ALA A C 1
ATOM 2229 O O . ALA A 1 272 ? -37.888 24.194 29.579 1.00 62.50 272 ALA A O 1
ATOM 2230 N N . LYS A 1 273 ? -35.694 24.024 29.118 1.00 63.03 273 LYS A N 1
ATOM 2231 C CA . LYS A 1 273 ? -35.302 25.152 29.959 1.00 63.03 273 LYS A CA 1
ATOM 2232 C C . LYS A 1 273 ? -35.754 26.406 29.233 1.00 63.03 273 LYS A C 1
ATOM 2234 O O . LYS A 1 273 ? -35.073 26.891 28.334 1.00 63.03 273 LYS A O 1
ATOM 2239 N N . PHE A 1 274 ? -36.944 26.883 29.576 1.00 70.56 274 PHE A N 1
ATOM 2240 C CA . PHE A 1 274 ? -37.383 28.203 29.175 1.00 70.56 274 PHE A CA 1
ATOM 2241 C C . PHE A 1 274 ? -36.487 29.209 29.894 1.00 70.56 274 PHE A C 1
ATOM 2243 O O . PHE A 1 274 ? -36.705 29.558 31.052 1.00 70.56 274 PHE A O 1
ATOM 2250 N N . GLU A 1 275 ? -35.418 29.623 29.225 1.00 71.19 275 GLU A N 1
ATOM 2251 C CA . GLU A 1 275 ? -34.728 30.843 29.600 1.00 71.19 275 GLU A CA 1
ATOM 2252 C C . GLU A 1 275 ? -35.602 31.997 29.126 1.00 71.19 275 GLU A C 1
ATOM 2254 O O . GLU A 1 275 ? -35.769 32.206 27.923 1.00 71.19 275 GLU A O 1
ATOM 2259 N N . GLU A 1 276 ? -36.201 32.715 30.078 1.00 68.44 276 GLU A N 1
ATOM 2260 C CA . GLU A 1 276 ? -36.969 33.916 29.770 1.00 68.44 276 GLU A CA 1
ATOM 2261 C C . GLU A 1 276 ? -36.159 34.830 28.843 1.00 68.44 276 GLU A C 1
ATOM 2263 O O . GLU A 1 276 ? -35.028 35.210 29.186 1.00 68.44 276 GLU A O 1
ATOM 2268 N N . PRO A 1 277 ? -36.715 35.214 27.679 1.00 68.19 277 PRO A N 1
ATOM 2269 C CA . PRO A 1 277 ? -36.065 36.159 26.792 1.00 68.19 277 PRO A CA 1
ATOM 2270 C C . PRO A 1 277 ? -35.673 37.414 27.573 1.00 68.19 277 PRO A C 1
ATOM 2272 O O . PRO A 1 277 ? -36.492 37.985 28.292 1.00 68.19 277 PRO A O 1
ATOM 2275 N N . SER A 1 278 ? -34.430 37.876 27.402 1.00 65.81 278 SER A N 1
ATOM 2276 C CA . SER A 1 278 ? -33.861 39.020 28.144 1.00 65.81 278 SER A CA 1
ATOM 2277 C C . SER A 1 278 ? -34.697 40.309 28.093 1.00 65.81 278 SER A C 1
ATOM 2279 O O . SER A 1 278 ? -34.493 41.207 28.905 1.00 65.81 278 SER A O 1
ATOM 2281 N N . VAL A 1 279 ? -35.648 40.404 27.161 1.00 63.19 279 VAL A N 1
ATOM 2282 C CA . VAL A 1 279 ? -36.625 41.491 27.054 1.00 63.19 279 VAL A CA 1
ATOM 2283 C C . VAL A 1 279 ? -37.524 41.565 28.292 1.00 63.19 279 VAL A C 1
ATOM 2285 O O . VAL A 1 279 ? -37.738 42.659 28.801 1.00 63.19 279 VAL A O 1
ATOM 2288 N N . TYR A 1 280 ? -37.987 40.433 28.826 1.00 60.97 280 TYR A N 1
ATOM 2289 C CA . TYR A 1 280 ? -38.881 40.410 29.990 1.00 60.97 280 TYR A CA 1
ATOM 2290 C C . TYR A 1 280 ? -38.151 40.783 31.285 1.00 60.97 280 TYR A C 1
ATOM 2292 O O . TYR A 1 280 ? -38.644 41.614 32.043 1.00 60.97 280 TYR A O 1
ATOM 2300 N N . LYS A 1 281 ? -36.904 40.320 31.456 1.00 60.41 281 LYS A N 1
ATOM 2301 C CA . LYS A 1 281 ? -36.026 40.755 32.560 1.00 60.41 281 LYS A CA 1
ATOM 2302 C C . LYS A 1 281 ? -35.748 42.261 32.547 1.00 60.41 281 LYS A C 1
ATOM 2304 O O . LYS A 1 281 ? -35.671 42.887 33.598 1.00 60.41 281 LYS A O 1
ATOM 2309 N N . LYS A 1 282 ? -35.615 42.864 31.361 1.00 58.91 282 LYS A N 1
ATOM 2310 C CA . LYS A 1 282 ? -35.420 44.319 31.217 1.00 58.91 282 LYS A CA 1
ATOM 2311 C C . LYS A 1 282 ? -36.687 45.127 31.522 1.00 58.91 282 LYS A C 1
ATOM 2313 O O . LYS A 1 282 ? -36.566 46.277 31.940 1.00 58.91 282 LYS A O 1
ATOM 2318 N N . ILE A 1 283 ? -37.873 44.545 31.320 1.00 61.16 283 ILE A N 1
ATOM 2319 C CA . ILE A 1 283 ? -39.160 45.154 31.693 1.00 61.16 283 ILE A CA 1
ATOM 2320 C C . ILE A 1 283 ? -39.336 45.122 33.217 1.00 61.16 283 ILE A C 1
ATOM 2322 O O . ILE A 1 283 ? -39.657 46.153 33.797 1.00 61.16 283 ILE A O 1
ATOM 2326 N N . GLU A 1 284 ? -39.069 43.989 33.876 1.00 60.47 284 GLU A N 1
ATOM 2327 C CA . GLU A 1 284 ? -39.162 43.883 35.344 1.00 60.47 284 GLU A CA 1
ATOM 2328 C C . GLU A 1 284 ? -38.154 44.776 36.078 1.00 60.47 284 GLU A C 1
ATOM 2330 O O . GLU A 1 284 ? -38.489 45.377 37.097 1.00 60.47 284 GLU A O 1
ATOM 2335 N N . ASN A 1 285 ? -36.943 44.932 35.534 1.00 65.44 285 ASN A N 1
ATOM 2336 C CA . ASN A 1 285 ? -35.917 45.793 36.123 1.00 65.44 285 ASN A CA 1
ATOM 2337 C C . ASN A 1 285 ? -36.088 47.290 35.784 1.00 65.44 285 ASN A C 1
ATOM 2339 O O . ASN A 1 285 ? -35.256 48.094 36.199 1.00 65.44 285 ASN A O 1
ATOM 2343 N N . ASN A 1 286 ? -37.136 47.691 35.043 1.00 57.50 286 ASN A N 1
ATOM 2344 C CA . ASN A 1 286 ? -37.324 49.065 34.539 1.00 57.50 286 ASN A CA 1
ATOM 2345 C C . ASN A 1 286 ? -36.095 49.618 33.778 1.00 57.50 286 ASN A C 1
ATOM 2347 O O . ASN A 1 286 ? -35.827 50.819 33.782 1.00 57.50 286 ASN A O 1
ATOM 2351 N N . GLU A 1 287 ? -35.338 48.749 33.105 1.00 57.06 287 GLU A N 1
ATOM 2352 C CA . GLU A 1 287 ? -34.116 49.122 32.376 1.00 57.06 287 GLU A CA 1
ATOM 2353 C C . GLU A 1 287 ? -34.374 49.448 30.898 1.00 57.06 287 GLU A C 1
ATOM 2355 O O . GLU A 1 287 ? -33.450 49.801 30.161 1.00 57.06 287 GLU A O 1
ATOM 2360 N N . LEU A 1 288 ? -35.623 49.351 30.432 1.00 53.41 288 LEU A N 1
ATOM 2361 C CA . LEU A 1 288 ? -35.993 49.851 29.112 1.00 53.41 288 LEU A CA 1
ATOM 2362 C C . LEU A 1 288 ? -36.295 51.352 29.194 1.00 53.41 288 LEU A C 1
ATOM 2364 O O . LEU A 1 288 ? -37.223 51.743 29.906 1.00 53.41 288 LEU A O 1
ATOM 2368 N N . PRO A 1 289 ? -35.578 52.213 28.448 1.00 45.59 289 PRO A N 1
ATOM 2369 C CA . PRO A 1 289 ? -35.990 53.597 28.318 1.00 45.59 289 PRO A CA 1
ATOM 2370 C C . PRO A 1 289 ? -37.373 53.625 27.659 1.00 45.59 289 PRO A C 1
ATOM 2372 O O . PRO A 1 289 ? -37.542 53.174 26.526 1.00 45.59 289 PRO A O 1
ATOM 2375 N N . LEU A 1 290 ? -38.364 54.160 28.377 1.00 46.62 290 LEU A N 1
ATOM 2376 C CA . LEU A 1 290 ? -39.648 54.571 27.817 1.00 46.62 290 LEU A CA 1
ATOM 2377 C C . LEU A 1 290 ? -39.381 55.678 26.792 1.00 46.62 290 LEU A C 1
ATOM 2379 O O . LEU A 1 290 ? -39.412 56.861 27.117 1.00 46.62 290 LEU A O 1
ATOM 2383 N N . ASN A 1 291 ? -39.069 55.304 25.555 1.00 40.88 291 ASN A N 1
ATOM 2384 C CA . ASN A 1 291 ? -39.180 56.208 24.426 1.00 40.88 291 ASN A CA 1
ATOM 2385 C C . ASN A 1 291 ? -39.452 55.440 23.137 1.00 40.88 291 ASN A C 1
ATOM 2387 O O . ASN A 1 291 ? -38.838 54.416 22.847 1.00 40.88 291 ASN A O 1
ATOM 2391 N N . GLY A 1 292 ? -40.457 55.935 22.421 1.00 40.41 292 GLY A N 1
ATOM 2392 C CA . GLY A 1 292 ? -41.185 55.219 21.389 1.00 40.41 292 GLY A CA 1
ATOM 2393 C C . GLY A 1 292 ? -40.400 54.936 20.113 1.00 40.41 292 GLY A C 1
ATOM 2394 O O . GLY A 1 292 ? -39.369 55.535 19.820 1.00 40.41 292 GLY A O 1
ATOM 2395 N N . GLY A 1 293 ? -40.955 54.032 19.312 1.00 33.94 293 GLY A N 1
ATOM 2396 C CA . GLY A 1 293 ? -40.430 53.722 17.991 1.00 33.94 293 GLY A CA 1
ATOM 2397 C C . GLY A 1 293 ? -41.169 52.557 17.357 1.00 33.94 293 GLY A C 1
ATOM 2398 O O . GLY A 1 293 ? -40.896 51.403 17.653 1.00 33.94 293 GLY A O 1
ATOM 2399 N N . SER A 1 294 ? -42.127 52.891 16.503 1.00 43.25 294 SER A N 1
ATOM 2400 C CA . SER A 1 294 ? -42.981 52.012 15.707 1.00 43.25 294 SER A CA 1
ATOM 2401 C C . SER A 1 294 ? -42.249 50.861 15.007 1.00 43.25 294 SER A C 1
ATOM 2403 O O . SER A 1 294 ? -41.476 51.128 14.096 1.00 43.25 294 SER A O 1
ATOM 2405 N N . TYR A 1 295 ? -42.601 49.606 15.299 1.00 37.25 295 TYR A N 1
ATOM 2406 C CA . TYR A 1 295 ? -42.435 48.488 14.359 1.00 37.25 295 TYR A CA 1
ATOM 2407 C C . TYR A 1 295 ? -43.495 47.408 14.614 1.00 37.25 295 TYR A C 1
ATOM 2409 O O . TYR A 1 295 ? -43.202 46.336 15.121 1.00 37.25 295 TYR A O 1
ATOM 2417 N N . PHE A 1 296 ? -44.740 47.683 14.227 1.00 33.16 296 PHE A N 1
ATOM 2418 C CA . PHE A 1 296 ? -45.647 46.634 13.759 1.00 33.16 296 PHE A CA 1
ATOM 2419 C C . PHE A 1 296 ? -46.179 47.073 12.402 1.00 33.16 296 PHE A C 1
ATOM 2421 O O . PHE A 1 296 ? -47.165 47.796 12.281 1.00 33.16 296 PHE A O 1
ATOM 2428 N N . LYS A 1 297 ? -45.429 46.689 11.367 1.00 33.94 297 LYS A N 1
ATOM 2429 C CA . LYS A 1 297 ? -45.917 46.669 9.996 1.00 33.94 297 LYS A CA 1
ATOM 2430 C C . LYS A 1 297 ? -46.697 45.362 9.850 1.00 33.94 297 LYS A C 1
ATOM 2432 O O . LYS A 1 297 ? -46.165 44.290 10.117 1.00 33.94 297 LYS A O 1
ATOM 2437 N N . SER A 1 298 ? -47.964 45.525 9.504 1.00 36.09 298 SER A N 1
ATOM 2438 C CA . SER A 1 298 ? -48.999 44.530 9.227 1.00 36.09 298 SER A CA 1
ATOM 2439 C C . SER A 1 298 ? -48.538 43.293 8.447 1.00 36.09 298 SER A C 1
ATOM 2441 O O . SER A 1 298 ? -47.864 43.426 7.424 1.00 36.09 298 SER A O 1
ATOM 2443 N N . GLY A 1 299 ? -49.039 42.125 8.843 1.00 33.12 299 GLY A N 1
ATOM 2444 C CA . GLY A 1 299 ? -49.097 40.923 8.013 1.00 33.12 299 GLY A CA 1
ATOM 2445 C C . GLY A 1 299 ? -49.783 39.789 8.774 1.00 33.12 299 GLY A C 1
ATOM 2446 O O . GLY A 1 299 ? -49.362 39.519 9.891 1.00 33.12 299 GLY A O 1
ATOM 2447 N N . PHE A 1 300 ? -50.770 39.144 8.136 1.00 30.22 300 PHE A N 1
ATOM 2448 C CA . PHE A 1 300 ? -51.778 38.188 8.646 1.00 30.22 300 PHE A CA 1
ATOM 2449 C C . PHE A 1 300 ? -53.035 38.884 9.194 1.00 30.22 300 PHE A C 1
ATOM 2451 O O . PHE A 1 300 ? -52.947 39.680 10.115 1.00 30.22 300 PHE A O 1
ATOM 2458 N N . GLU A 1 301 ? -54.247 38.681 8.681 1.00 34.16 301 GLU A N 1
ATOM 2459 C CA . GLU A 1 301 ? -54.796 37.656 7.786 1.00 34.16 301 GLU A CA 1
ATOM 2460 C C . GLU A 1 301 ? -56.213 38.125 7.396 1.00 34.16 301 GLU A C 1
ATOM 2462 O O . GLU A 1 301 ? -56.873 38.784 8.198 1.00 34.16 301 GLU A O 1
ATOM 2467 N N . THR A 1 302 ? -56.707 37.794 6.205 1.00 32.16 302 THR A N 1
ATOM 2468 C CA . THR A 1 302 ? -58.132 37.463 6.001 1.00 32.16 302 THR A CA 1
ATOM 2469 C C . THR A 1 302 ? -58.259 36.752 4.660 1.00 32.16 302 THR A C 1
ATOM 2471 O O . THR A 1 302 ? -58.101 37.343 3.596 1.00 32.16 302 THR A O 1
ATOM 2474 N N . LEU A 1 303 ? -58.456 35.438 4.747 1.00 34.78 303 LEU A N 1
ATOM 2475 C CA . LEU A 1 303 ? -58.966 34.599 3.673 1.00 34.78 303 LEU A CA 1
ATOM 2476 C C . LEU A 1 303 ? -60.449 34.951 3.506 1.00 34.78 303 LEU A C 1
ATOM 2478 O O . LEU A 1 303 ? -61.233 34.749 4.432 1.00 34.78 303 LEU A O 1
ATOM 2482 N N . GLU A 1 304 ? -60.805 35.530 2.362 1.00 35.44 304 GLU A N 1
ATOM 2483 C CA . GLU A 1 304 ? -62.191 35.650 1.915 1.00 35.44 304 GLU A CA 1
ATOM 2484 C C . GLU A 1 304 ? -62.660 34.290 1.399 1.00 35.44 304 GLU A C 1
ATOM 2486 O O . GLU A 1 304 ? -62.009 33.699 0.538 1.00 35.44 304 GLU A O 1
ATOM 2491 N N . ASP A 1 305 ? -63.803 33.829 1.901 1.00 36.78 305 ASP A N 1
ATOM 2492 C CA . ASP A 1 305 ? -64.609 32.816 1.235 1.00 36.78 305 ASP A CA 1
ATOM 2493 C C . ASP A 1 305 ? -66.089 33.223 1.287 1.00 36.78 305 ASP A C 1
ATOM 2495 O O . ASP A 1 305 ? -66.624 33.579 2.338 1.00 36.78 305 ASP A O 1
ATOM 2499 N N . SER A 1 306 ? -66.718 33.089 0.117 1.00 35.59 306 SER A N 1
ATOM 2500 C CA . SER A 1 306 ? -68.154 33.065 -0.209 1.00 35.59 306 SER A CA 1
ATOM 2501 C C . SER A 1 306 ? -69.002 34.344 -0.117 1.00 35.59 306 SER A C 1
ATOM 2503 O O . SER A 1 306 ? -69.261 34.858 0.960 1.00 35.59 306 SER A O 1
ATOM 2505 N N . ASP A 1 307 ? -69.503 34.762 -1.288 1.00 33.06 307 ASP A N 1
ATOM 2506 C CA . ASP A 1 307 ? -70.934 34.891 -1.651 1.00 33.06 307 ASP A CA 1
ATOM 2507 C C . ASP A 1 307 ? -70.982 34.876 -3.202 1.00 33.06 307 ASP A C 1
ATOM 2509 O O . ASP A 1 307 ? -70.291 35.652 -3.854 1.00 33.06 307 ASP A O 1
ATOM 2513 N N . VAL A 1 308 ? -71.469 33.841 -3.899 1.00 40.00 308 VAL A N 1
ATOM 2514 C CA . VAL A 1 308 ? -72.871 33.486 -4.218 1.00 40.00 308 VAL A CA 1
ATOM 2515 C C . VAL A 1 308 ? -73.753 34.669 -4.670 1.00 40.00 308 VAL A C 1
ATOM 2517 O O . VAL A 1 308 ? -74.272 35.424 -3.862 1.00 40.00 308 VAL A O 1
ATOM 2520 N N . GLU A 1 309 ? -73.931 34.723 -5.997 1.00 35.84 309 GLU A N 1
ATOM 2521 C CA . GLU A 1 309 ? -75.100 35.129 -6.811 1.00 35.84 309 GLU A CA 1
ATOM 2522 C C . GLU A 1 309 ? -75.803 36.490 -6.597 1.00 35.84 309 GLU A C 1
ATOM 2524 O O . GLU A 1 309 ? -76.628 36.676 -5.702 1.00 35.84 309 GLU A O 1
ATOM 2529 N N . ASN A 1 310 ? -75.635 37.382 -7.585 1.00 35.38 310 ASN A N 1
ATOM 2530 C CA . ASN A 1 310 ? -76.644 37.668 -8.629 1.00 35.38 310 ASN A CA 1
ATOM 2531 C C . ASN A 1 310 ? -76.014 38.394 -9.827 1.00 35.38 310 ASN A C 1
ATOM 2533 O O . ASN A 1 310 ? -75.201 39.316 -9.595 1.00 35.38 310 ASN A O 1
#